Protein AF-A0A9E7DBU2-F1 (afdb_monomer_lite)

Secondary structure (DSSP, 8-state):
--EEE-TTSBHHHHHHH-HHHHHHHHHTT-GGGGSTTHHHHGGGT-BHHHHHHHHT--HHHHHHHHHHTTEEETT--PPP---------------PPPP-SHHHHHHHHHHHHHHHHTT--HHHHHHHHHHHHTTS-HHHHHHHHHHHHHTT--HHHHHHHHHHHHHHHTT---------GGGSTT-HHHHHHHHHHHHHHHIIIIIHHHHHHHHT--TTS-HHHHHHHHHHHHHHHHHHHHHHHHHHHIIIIIHHHHHHTT--HHHHHHHHHHHHHHHHHHHHHHHHHHTTT---HHHHHHHHHHHHHHHHHHHHHHHHIIIIIHHHHHHH-------TT--

Sequence (343 aa):
MAQVLDLSKSVYEICTKYPVIKGLMAENGFAEITEPGRLQTMGRFMTIPKGCDHKGVDLEELKAIFRAHGFTILGDEEPAAAETPADEKPAEAENAPIAQTPEERKALIAQYLERLNDGEDIEAVREDFTRNFKDVSGSEISNAEQELIAGGVPMEKVLKLCDVHAALFEGKVSCAPTGAVEETPGHPVWTMRQENDRILAFIHDRVAPDVKRARTLTESSSNEECAGVAAILKADMDAFDEVFVHYKRKEELLFPHLERHDITGPSKVMWGKDDEVRNAVNGAEALLETAYGQYDAGLMAAVADYLDEAIEGAESMASKEENVLIPLSLEHLNCYPVDPDCR

pLDDT: mean 77.05, std 19.55, range [23.48, 98.5]

Organism: NCBI:txid1382

Structure (mmCIF, N/CA/C/O backbone):
data_AF-A0A9E7DBU2-F1
#
_entry.id   AF-A0A9E7DBU2-F1
#
loop_
_atom_site.group_PDB
_atom_site.id
_atom_site.type_symbol
_atom_site.label_atom_id
_atom_site.label_alt_id
_atom_site.label_comp_id
_atom_site.label_asym_id
_atom_site.label_entity_id
_atom_site.label_seq_id
_atom_site.pdbx_PDB_ins_code
_atom_site.Cartn_x
_atom_site.Cartn_y
_atom_site.Cartn_z
_atom_site.occupancy
_atom_site.B_iso_or_equiv
_atom_site.auth_seq_id
_atom_site.auth_comp_id
_atom_site.auth_asym_id
_atom_site.auth_atom_id
_atom_site.pdbx_PDB_model_num
ATOM 1 N N . MET A 1 1 ? -7.178 32.934 53.377 1.00 47.00 1 MET A N 1
ATOM 2 C CA . MET A 1 1 ? -7.271 31.720 52.539 1.00 47.00 1 MET A CA 1
ATOM 3 C C . MET A 1 1 ? -6.549 32.037 51.246 1.00 47.00 1 MET A C 1
ATOM 5 O O . MET A 1 1 ? -6.934 33.013 50.615 1.00 47.00 1 MET A O 1
ATOM 9 N N . ALA A 1 2 ? -5.473 31.322 50.919 1.00 54.56 2 ALA A N 1
ATOM 10 C CA . ALA A 1 2 ? -4.726 31.556 49.684 1.00 54.56 2 ALA A CA 1
ATOM 11 C C . ALA A 1 2 ? -5.630 31.242 48.482 1.00 54.56 2 ALA A C 1
ATOM 13 O O . ALA A 1 2 ? -6.226 30.164 48.427 1.00 54.56 2 ALA A O 1
ATOM 14 N N . GLN A 1 3 ? -5.803 32.199 47.569 1.00 73.94 3 GLN A N 1
ATOM 15 C CA . GLN A 1 3 ? -6.586 31.979 46.356 1.00 73.94 3 GLN A CA 1
ATOM 16 C C . GLN A 1 3 ? -5.652 31.392 45.301 1.00 73.94 3 GLN A C 1
ATOM 18 O O . GLN A 1 3 ? -4.801 32.094 44.763 1.00 73.94 3 GLN A O 1
ATOM 23 N N . VAL A 1 4 ? -5.775 30.085 45.063 1.00 80.38 4 VAL A N 1
ATOM 24 C CA . VAL A 1 4 ? -4.934 29.373 44.097 1.00 80.38 4 VAL A CA 1
ATOM 25 C C . VAL A 1 4 ? -5.508 29.532 42.692 1.00 80.38 4 VAL A C 1
ATOM 27 O O . VAL A 1 4 ? -6.684 29.235 42.456 1.00 80.38 4 VAL A O 1
ATOM 30 N N . LEU A 1 5 ? -4.670 30.004 41.776 1.00 83.62 5 LEU A N 1
ATOM 31 C CA . LEU A 1 5 ? -4.990 30.257 40.385 1.00 83.62 5 LEU A CA 1
ATOM 32 C C . LEU A 1 5 ? -4.361 29.181 39.501 1.00 83.62 5 LEU A C 1
ATOM 34 O O . LEU A 1 5 ? -3.146 29.017 39.477 1.00 83.62 5 LEU A O 1
ATOM 38 N N . ASP A 1 6 ? -5.201 28.465 38.767 1.00 84.56 6 ASP A N 1
ATOM 39 C CA . ASP A 1 6 ? -4.787 27.464 37.790 1.00 84.56 6 ASP A CA 1
ATOM 40 C C . ASP A 1 6 ? -4.913 28.072 36.390 1.00 84.56 6 ASP A C 1
ATOM 42 O O . ASP A 1 6 ? -6.026 28.285 35.905 1.00 84.56 6 ASP A O 1
ATOM 46 N N . LEU A 1 7 ? -3.773 28.404 35.776 1.00 84.56 7 LEU A N 1
ATOM 47 C CA . LEU A 1 7 ? -3.706 29.086 34.479 1.00 84.56 7 LEU A CA 1
ATOM 48 C C . LEU A 1 7 ? -4.015 28.162 33.289 1.00 84.56 7 LEU A C 1
ATOM 50 O O . LEU A 1 7 ? -4.185 28.663 32.176 1.00 84.56 7 LEU A O 1
ATOM 54 N N . SER A 1 8 ? -4.112 26.844 33.512 1.00 79.00 8 SER A N 1
ATOM 55 C CA . SER A 1 8 ? -4.534 25.880 32.486 1.00 79.00 8 SER A CA 1
ATOM 56 C C . SER A 1 8 ? -6.036 25.954 32.195 1.00 79.00 8 SER A C 1
ATOM 58 O O . SER A 1 8 ? -6.489 25.533 31.131 1.00 79.00 8 SER A O 1
ATOM 60 N N . LYS A 1 9 ? -6.816 26.536 33.115 1.00 83.00 9 LYS A N 1
ATOM 61 C CA . LYS A 1 9 ? -8.259 26.726 32.948 1.00 83.00 9 LYS A CA 1
ATOM 62 C C . LYS A 1 9 ? -8.576 27.870 31.997 1.00 83.00 9 LYS A C 1
ATOM 64 O O . LYS A 1 9 ? -7.785 28.792 31.784 1.00 83.00 9 LYS A O 1
ATOM 69 N N . SER A 1 10 ? -9.781 27.821 31.437 1.00 86.12 10 SER A N 1
ATOM 70 C CA . SER A 1 10 ? -10.249 28.857 30.522 1.00 86.12 10 SER A CA 1
ATOM 71 C C . SER A 1 10 ? -10.355 30.217 31.224 1.00 86.12 10 SER A C 1
ATOM 73 O O . SER A 1 10 ? -10.699 30.317 32.408 1.00 86.12 10 SER A O 1
ATOM 75 N N . VAL A 1 11 ? -10.098 31.297 30.481 1.00 85.06 11 VAL A N 1
ATOM 76 C CA . VAL A 1 11 ? -10.214 32.678 30.983 1.00 85.06 11 VAL A CA 1
ATOM 77 C C . VAL A 1 11 ? -11.628 32.942 31.516 1.00 85.06 11 VAL A C 1
ATOM 79 O O . VAL A 1 11 ? -11.795 33.652 32.509 1.00 85.06 11 VAL A O 1
ATOM 82 N N . TYR A 1 12 ? -12.649 32.332 30.906 1.00 82.44 12 TYR A N 1
ATOM 83 C CA . TYR A 1 12 ? -14.035 32.390 31.365 1.00 82.44 12 TYR A CA 1
ATOM 84 C C . TYR A 1 12 ? -14.208 31.785 32.760 1.00 82.44 12 TYR A C 1
ATOM 86 O O . TYR A 1 12 ? -14.787 32.433 33.633 1.00 82.44 12 TYR A O 1
ATOM 94 N N . GLU A 1 13 ? -13.701 30.574 32.997 1.00 81.38 13 GLU A N 1
ATOM 95 C CA . GLU A 1 13 ? -13.800 29.909 34.302 1.00 81.38 13 GLU A CA 1
ATOM 96 C C . GLU A 1 13 ? -13.063 30.687 35.389 1.00 81.38 13 GLU A C 1
ATOM 98 O O . GLU A 1 13 ? -13.607 30.912 36.473 1.00 81.38 13 GLU A O 1
ATOM 103 N N . ILE A 1 14 ? -11.856 31.158 35.077 1.00 85.50 14 ILE A N 1
ATOM 104 C CA . ILE A 1 14 ? -11.025 31.933 35.995 1.00 85.50 14 ILE A CA 1
ATOM 105 C C . ILE A 1 14 ? -11.705 33.256 36.368 1.00 85.50 14 ILE A C 1
ATOM 107 O O . ILE A 1 14 ? -11.862 33.548 37.553 1.00 85.50 14 ILE A O 1
ATOM 111 N N . CYS A 1 15 ? -12.166 34.036 35.385 1.00 83.56 15 CYS A N 1
ATOM 112 C CA . CYS A 1 15 ? -12.827 35.322 35.630 1.00 83.56 15 CYS A CA 1
ATOM 113 C C . CYS A 1 15 ? -14.203 35.167 36.292 1.00 83.56 15 CYS A C 1
ATOM 115 O O . CYS A 1 15 ? -14.645 36.065 37.006 1.00 83.56 15 CYS A O 1
ATOM 117 N N . THR A 1 16 ? -14.893 34.045 36.065 1.00 81.94 16 THR A N 1
ATOM 118 C CA . THR A 1 16 ? -16.172 33.744 36.728 1.00 81.94 16 THR A CA 1
ATOM 119 C C . THR A 1 16 ? -15.953 33.379 38.194 1.00 81.94 16 THR A C 1
ATOM 121 O O . THR A 1 16 ? -16.711 33.813 39.059 1.00 81.94 16 THR A O 1
ATOM 124 N N . LYS A 1 17 ? -14.893 32.616 38.487 1.00 82.75 17 LYS A N 1
ATOM 125 C CA . LYS A 1 17 ? -14.524 32.217 39.850 1.00 82.75 17 LYS A CA 1
ATOM 126 C C . LYS A 1 17 ? -13.906 33.370 40.648 1.00 82.75 17 LYS A C 1
ATOM 128 O O . LYS A 1 17 ? -14.182 33.502 41.838 1.00 82.75 17 LYS A O 1
ATOM 133 N N . TYR A 1 18 ? -13.108 34.211 39.995 1.00 84.44 18 TYR A N 1
ATOM 134 C CA . TYR A 1 18 ? -12.416 35.351 40.591 1.00 84.44 18 TYR A CA 1
ATOM 135 C C . TYR A 1 18 ? -12.670 36.624 39.763 1.00 84.44 18 TYR A C 1
ATOM 137 O O . TYR A 1 18 ? -11.845 36.997 38.927 1.00 84.44 18 TYR A O 1
ATOM 145 N N . PRO A 1 19 ? -13.784 37.344 40.007 1.00 82.88 19 PRO A N 1
ATOM 146 C CA . PRO A 1 19 ? -14.156 38.528 39.222 1.00 82.88 19 PRO A CA 1
ATOM 147 C C . PRO A 1 19 ? -13.107 39.648 39.211 1.00 82.88 19 PRO A C 1
ATOM 149 O O . PRO A 1 19 ? -13.059 40.435 38.270 1.00 82.88 19 PRO A O 1
ATOM 152 N N . VAL A 1 20 ? -12.244 39.703 40.232 1.00 84.00 20 VAL A N 1
ATOM 153 C CA . VAL A 1 20 ? -11.133 40.666 40.335 1.00 84.00 20 VAL A CA 1
ATOM 154 C C . VAL A 1 20 ? -10.099 40.460 39.219 1.00 84.00 20 VAL A C 1
ATOM 156 O O . VAL A 1 20 ? -9.577 41.438 38.689 1.00 84.00 20 VAL A O 1
ATOM 159 N N . ILE A 1 21 ? -9.863 39.214 38.787 1.00 85.25 21 ILE A N 1
ATOM 160 C CA . ILE A 1 21 ? -8.899 38.889 37.720 1.00 85.25 21 ILE A CA 1
ATOM 161 C C . ILE A 1 21 ? -9.322 39.509 36.386 1.00 85.25 21 ILE A C 1
ATOM 163 O O . ILE A 1 21 ? -8.472 39.948 35.617 1.00 85.25 21 ILE A O 1
ATOM 167 N N . LYS A 1 22 ? -10.632 39.644 36.145 1.00 84.31 22 LYS A N 1
ATOM 168 C CA . LYS A 1 22 ? -11.151 40.319 34.950 1.00 84.31 22 LYS A CA 1
ATOM 169 C C . LYS A 1 22 ? -10.681 41.776 34.865 1.00 84.31 22 LYS A C 1
ATOM 171 O O . LYS A 1 22 ? -10.374 42.243 33.776 1.00 84.31 22 LYS A O 1
ATOM 176 N N . GLY A 1 23 ? -10.632 42.490 35.991 1.00 81.25 23 GLY A N 1
ATOM 177 C CA . GLY A 1 23 ? -10.119 43.864 36.038 1.00 81.25 23 GLY A CA 1
ATOM 178 C C . GLY A 1 23 ? -8.616 43.913 35.773 1.00 81.25 23 GLY A C 1
ATOM 179 O O . GLY A 1 23 ? -8.171 44.636 34.888 1.00 81.25 23 GLY A O 1
ATOM 180 N N . LEU A 1 24 ? -7.857 43.051 36.457 1.00 85.81 24 LEU A N 1
ATOM 181 C CA . LEU A 1 24 ? -6.399 42.977 36.319 1.00 85.81 24 LEU A CA 1
ATOM 182 C C . LEU A 1 24 ? -5.964 42.630 34.892 1.00 85.81 24 LEU A C 1
ATOM 184 O O . LEU A 1 24 ? -5.070 43.266 34.350 1.00 85.81 24 LEU A O 1
ATOM 188 N N . MET A 1 25 ? -6.620 41.665 34.250 1.00 85.56 25 MET A N 1
ATOM 189 C CA . MET A 1 25 ? -6.325 41.321 32.859 1.00 85.56 25 MET A CA 1
ATOM 190 C C . MET A 1 25 ? -6.688 42.467 31.903 1.00 85.56 25 MET A C 1
ATOM 192 O O . MET A 1 25 ? -5.935 42.754 30.975 1.00 85.56 25 MET A O 1
ATOM 196 N N . ALA A 1 26 ? -7.812 43.156 32.128 1.00 85.56 26 ALA A N 1
ATOM 197 C CA . ALA A 1 26 ? -8.237 44.263 31.273 1.00 85.56 26 ALA A CA 1
ATOM 198 C C . ALA A 1 26 ? -7.242 45.434 31.285 1.00 85.56 26 ALA A C 1
ATOM 200 O O . ALA A 1 26 ? -6.985 46.022 30.235 1.00 85.56 26 ALA A O 1
ATOM 201 N N . GLU A 1 27 ? -6.666 45.732 32.450 1.00 82.06 27 GLU A N 1
ATOM 202 C CA . GLU A 1 27 ? -5.654 46.780 32.634 1.00 82.06 27 GLU A CA 1
ATOM 203 C C . GLU A 1 27 ? -4.277 46.390 32.070 1.00 82.06 27 GLU A C 1
ATOM 205 O O . GLU A 1 27 ? -3.496 47.269 31.715 1.00 82.06 27 GLU A O 1
ATOM 210 N N . ASN A 1 28 ? -4.007 45.090 31.907 1.00 81.81 28 ASN A N 1
ATOM 211 C CA . ASN A 1 28 ? -2.717 44.547 31.469 1.00 81.81 28 ASN A CA 1
ATOM 212 C C . ASN A 1 28 ? -2.820 43.843 30.105 1.00 81.81 28 ASN A C 1
ATOM 214 O O . ASN A 1 28 ? -2.443 42.686 29.944 1.00 81.81 28 ASN A O 1
ATOM 218 N N . GLY A 1 29 ? -3.376 44.543 29.110 1.00 74.88 29 GLY A N 1
ATOM 219 C CA . GLY A 1 29 ? -3.342 44.119 27.700 1.00 74.88 29 GLY A CA 1
ATOM 220 C C . GLY A 1 29 ? -4.573 43.356 27.193 1.00 74.88 29 GLY A C 1
ATOM 221 O O . GLY A 1 29 ? -4.696 43.112 25.990 1.00 74.88 29 GLY A O 1
ATOM 222 N N . PHE A 1 30 ? -5.547 43.047 28.056 1.00 84.06 30 PHE A N 1
ATOM 223 C CA . PHE A 1 30 ? -6.760 42.309 27.677 1.00 84.06 30 PHE A CA 1
ATOM 224 C C . PHE A 1 30 ? -8.049 43.134 27.776 1.00 84.06 30 PHE A C 1
ATOM 226 O O . PHE A 1 30 ? -9.096 42.584 28.103 1.00 84.06 30 PHE A O 1
ATOM 233 N N . ALA A 1 31 ? -8.028 44.436 27.468 1.00 80.00 31 ALA A N 1
ATOM 234 C CA . ALA A 1 31 ? -9.198 45.326 27.590 1.00 80.00 31 ALA A CA 1
ATOM 235 C C . ALA A 1 31 ? -10.496 44.768 26.952 1.00 80.00 31 ALA A C 1
ATOM 237 O O . ALA A 1 31 ? -11.586 44.913 27.509 1.00 80.00 31 ALA A O 1
ATOM 238 N N . GLU A 1 32 ? -10.374 44.039 25.839 1.00 79.00 32 GLU A N 1
ATOM 239 C CA . GLU A 1 32 ? -11.472 43.390 25.101 1.00 79.00 32 GLU A CA 1
ATOM 240 C C . GLU A 1 32 ? -12.294 42.378 25.922 1.00 79.00 32 GLU A C 1
ATOM 242 O O . GLU A 1 32 ? -13.436 42.087 25.574 1.00 79.00 32 GLU A O 1
ATOM 247 N N . ILE A 1 33 ? -11.768 41.832 27.026 1.00 80.19 33 ILE A N 1
ATOM 248 C CA . ILE A 1 33 ? -12.531 40.904 27.886 1.00 80.19 33 ILE A CA 1
ATOM 249 C C . ILE A 1 33 ? -13.658 41.612 28.651 1.00 80.19 33 ILE A C 1
ATOM 251 O O . ILE A 1 33 ? -14.543 40.964 29.220 1.00 80.19 33 ILE A O 1
ATOM 255 N N . THR A 1 34 ? -13.618 42.946 28.704 1.00 78.19 34 THR A N 1
ATOM 256 C CA . THR A 1 34 ? -14.673 43.771 29.299 1.00 78.19 34 THR A CA 1
ATOM 257 C C . THR A 1 34 ? -15.832 44.020 28.337 1.00 78.19 34 THR A C 1
ATOM 259 O O . THR A 1 34 ? -16.919 44.372 28.799 1.00 78.19 34 THR A O 1
ATOM 262 N N . GLU A 1 35 ? -15.650 43.754 27.038 1.00 80.19 35 GLU A N 1
ATOM 263 C CA . GLU A 1 35 ? -16.699 43.910 26.034 1.00 80.19 35 GLU A CA 1
ATOM 264 C C . GLU A 1 35 ? -17.850 42.906 26.250 1.00 80.19 35 GLU A C 1
ATOM 266 O O . GLU A 1 35 ? -17.613 41.741 26.608 1.00 80.19 35 GLU A O 1
ATOM 271 N N . PRO A 1 36 ? -19.116 43.312 26.023 1.00 68.69 36 PRO A N 1
ATOM 272 C CA . PRO A 1 36 ? -20.266 42.435 26.216 1.00 68.69 36 PRO A CA 1
ATOM 273 C C . PRO A 1 36 ? -20.181 41.183 25.329 1.00 68.69 36 PRO A C 1
ATOM 275 O O . PRO A 1 36 ? -20.120 41.280 24.108 1.00 68.69 36 PRO A O 1
ATOM 278 N N . GLY A 1 37 ? -20.203 39.992 25.931 1.00 69.19 37 GLY A N 1
ATOM 279 C CA . GLY A 1 37 ? -20.247 38.716 25.204 1.00 69.19 37 GLY A CA 1
ATOM 280 C C . GLY A 1 37 ? -18.885 38.126 24.814 1.00 69.19 37 GLY A C 1
ATOM 281 O O . GLY A 1 37 ? -18.819 36.933 24.510 1.00 69.19 37 GLY A O 1
ATOM 282 N N . ARG A 1 38 ? -17.785 38.892 24.864 1.00 75.00 38 ARG A N 1
ATOM 283 C CA . ARG A 1 38 ? -16.447 38.394 24.480 1.00 75.00 38 ARG A CA 1
ATOM 284 C C . ARG A 1 38 ? -15.885 37.351 25.439 1.00 75.00 38 ARG A C 1
ATOM 286 O O . ARG A 1 38 ? -15.346 36.334 25.008 1.00 75.00 38 ARG A O 1
ATOM 293 N N . LEU A 1 39 ? -16.070 37.557 26.740 1.00 77.12 39 LEU A N 1
ATOM 294 C CA . LEU A 1 39 ? -15.644 36.592 27.755 1.00 77.12 39 LEU A CA 1
ATOM 295 C C . LEU A 1 39 ? -16.433 35.273 27.649 1.00 77.12 39 LEU A C 1
ATOM 297 O O . LEU A 1 39 ? -15.869 34.203 27.842 1.00 77.12 39 LEU A O 1
ATOM 301 N N . GLN A 1 40 ? -17.723 35.340 27.304 1.00 72.50 40 GLN A N 1
ATOM 302 C CA . GLN A 1 40 ? -18.597 34.172 27.143 1.00 72.50 40 GLN A CA 1
ATOM 303 C C . GLN A 1 40 ? -18.334 33.377 25.858 1.00 72.50 40 GLN A C 1
ATOM 305 O O . GLN A 1 40 ? -18.748 32.223 25.770 1.00 72.50 40 GLN A O 1
ATOM 310 N N . THR A 1 41 ? -17.691 33.985 24.863 1.00 71.88 41 THR A N 1
ATOM 311 C CA . THR A 1 41 ? -17.429 33.365 23.558 1.00 71.88 41 THR A CA 1
ATOM 312 C C . THR A 1 41 ? -15.978 32.915 23.470 1.00 71.88 41 THR A C 1
ATOM 314 O O . THR A 1 41 ? -15.698 31.729 23.592 1.00 71.88 41 THR A O 1
ATOM 317 N N . MET A 1 42 ? -15.043 33.855 23.354 1.00 67.81 42 MET A N 1
ATOM 318 C CA . MET A 1 42 ? -13.614 33.560 23.204 1.00 67.81 42 MET A CA 1
ATOM 319 C C . MET A 1 42 ? -12.975 33.097 24.514 1.00 67.81 42 MET A C 1
ATOM 321 O O . MET A 1 42 ? -12.117 32.219 24.516 1.00 67.81 42 MET A O 1
ATOM 325 N N . GLY A 1 43 ? -13.438 33.621 25.652 1.00 69.06 43 GLY A N 1
ATOM 326 C CA . GLY A 1 43 ? -12.887 33.267 26.961 1.00 69.06 43 GLY A CA 1
ATOM 327 C C . GLY A 1 43 ? -13.106 31.808 27.376 1.00 69.06 43 GLY A C 1
ATOM 328 O O . GLY A 1 43 ? -12.396 31.343 28.259 1.00 69.06 43 GLY A O 1
ATOM 329 N N . ARG A 1 44 ? -14.051 31.076 26.762 1.00 74.88 44 ARG A N 1
ATOM 330 C CA . ARG A 1 44 ? -14.295 29.647 27.059 1.00 74.88 44 ARG A CA 1
ATOM 331 C C . ARG A 1 44 ? -13.272 28.720 26.408 1.00 74.88 44 ARG A C 1
ATOM 333 O O . ARG A 1 44 ? -13.043 27.635 26.924 1.00 74.88 44 ARG A O 1
ATOM 340 N N . PHE A 1 45 ? -12.667 29.160 25.308 1.00 69.75 45 PHE A N 1
ATOM 341 C CA . PHE A 1 45 ? -11.724 28.366 24.517 1.00 69.75 45 PHE A CA 1
ATOM 342 C C . PHE A 1 45 ? -10.274 28.855 24.645 1.00 69.75 45 PHE A C 1
ATOM 344 O O . PHE A 1 45 ? -9.359 28.188 24.174 1.00 69.75 45 PHE A O 1
ATOM 351 N N . MET A 1 46 ? -10.055 30.006 25.287 1.00 76.44 46 MET A N 1
ATOM 352 C CA . MET A 1 46 ? -8.737 30.608 25.486 1.00 76.44 46 MET A CA 1
ATOM 353 C C . MET A 1 46 ? -8.294 30.470 26.946 1.00 76.44 46 MET A C 1
ATOM 355 O O . MET A 1 46 ? -9.085 30.728 27.856 1.00 76.44 46 MET A O 1
ATOM 359 N N . THR A 1 47 ? -7.032 30.105 27.173 1.00 87.81 47 THR A N 1
ATOM 360 C CA . THR A 1 47 ? -6.371 30.128 28.492 1.00 87.81 47 THR A CA 1
ATOM 361 C C . THR A 1 47 ? -5.517 31.391 28.632 1.00 87.81 47 THR A C 1
ATOM 363 O O . THR A 1 47 ? -5.216 32.050 27.636 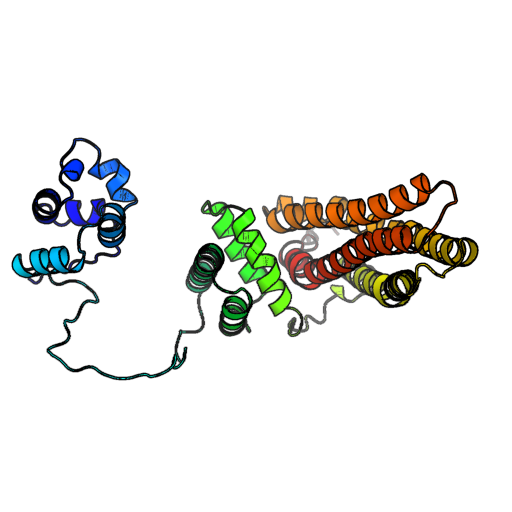1.00 87.81 47 THR A O 1
ATOM 366 N N . ILE A 1 48 ? -5.133 31.764 29.859 1.00 84.06 48 ILE A N 1
ATOM 367 C CA . ILE A 1 48 ? -4.314 32.970 30.088 1.00 84.06 48 ILE A CA 1
ATOM 368 C C . ILE A 1 48 ? -2.958 32.891 29.349 1.00 84.06 48 ILE A C 1
ATOM 370 O O . ILE A 1 48 ? -2.653 33.851 28.645 1.00 84.06 48 ILE A O 1
ATOM 374 N N . PRO A 1 49 ? -2.199 31.770 29.387 1.00 83.56 49 PRO A N 1
ATOM 375 C CA . PRO A 1 49 ? -0.938 31.643 28.647 1.00 83.56 49 PRO A CA 1
ATOM 376 C C . PRO A 1 49 ? -1.111 31.805 27.133 1.00 83.56 49 PRO A C 1
ATOM 378 O O . PRO A 1 49 ? -0.467 32.651 26.524 1.00 83.56 49 PRO A O 1
ATOM 381 N N . LYS A 1 50 ? -2.082 31.096 26.540 1.00 78.12 50 LYS A N 1
ATOM 382 C CA . LYS A 1 50 ? -2.372 31.195 25.100 1.00 78.12 50 LYS A CA 1
ATOM 383 C C . LYS A 1 50 ? -2.834 32.602 24.700 1.00 78.12 50 LYS A C 1
ATOM 385 O O . LYS A 1 50 ? -2.529 33.076 23.608 1.00 78.12 50 LYS A O 1
ATOM 390 N N . GLY A 1 51 ? -3.561 33.288 25.585 1.00 79.88 51 GLY A N 1
ATOM 391 C CA . GLY A 1 51 ? -3.959 34.680 25.39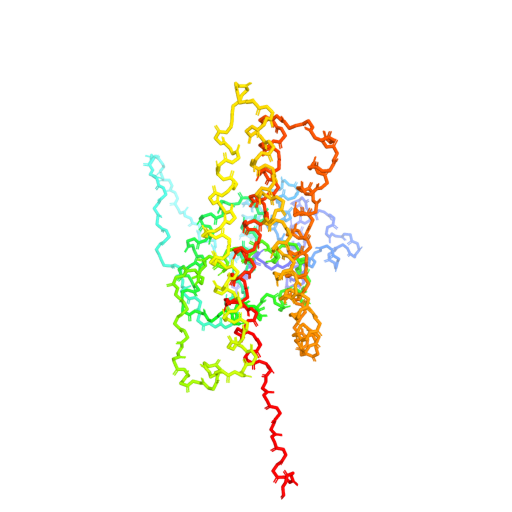2 1.00 79.88 51 GLY A CA 1
ATOM 392 C C . GLY A 1 51 ? -2.775 35.650 25.417 1.00 79.88 51 GLY A C 1
ATOM 393 O O . GLY A 1 51 ? -2.749 36.580 24.610 1.00 79.88 51 GLY A O 1
ATOM 394 N N . CYS A 1 52 ? -1.811 35.432 26.317 1.00 81.19 52 CYS A N 1
ATOM 395 C CA . CYS A 1 52 ? -0.565 36.195 26.411 1.00 81.19 52 CYS A CA 1
ATOM 396 C C . CYS A 1 52 ? 0.280 36.038 25.144 1.00 81.19 52 CYS A C 1
ATOM 398 O O . CYS A 1 52 ? 0.622 37.050 24.532 1.00 81.19 52 CYS A O 1
ATOM 400 N N . ASP A 1 53 ? 0.489 34.803 24.681 1.00 79.12 53 ASP A N 1
ATOM 401 C CA . ASP A 1 53 ? 1.240 34.512 23.453 1.00 79.12 53 ASP A CA 1
ATOM 402 C C . ASP A 1 53 ? 0.595 35.163 22.223 1.00 79.12 53 ASP A C 1
ATOM 404 O O . ASP A 1 53 ? 1.268 35.782 21.400 1.00 79.12 53 ASP A O 1
ATOM 408 N N . HIS A 1 54 ? -0.736 35.093 22.117 1.00 77.00 54 HIS A N 1
ATOM 409 C CA . HIS A 1 54 ? -1.466 35.669 20.988 1.00 77.00 54 HIS A CA 1
ATOM 410 C C . HIS A 1 54 ? -1.447 37.206 20.969 1.00 77.00 54 HIS A C 1
ATOM 412 O O . HIS A 1 54 ? -1.464 37.809 19.895 1.00 77.00 54 HIS A O 1
ATOM 418 N N . LYS A 1 55 ? -1.435 37.856 22.142 1.00 75.25 55 LYS A N 1
ATOM 419 C CA . LYS A 1 55 ? -1.416 39.324 22.262 1.00 75.25 55 LYS A CA 1
ATOM 420 C C . LYS A 1 55 ? -0.021 39.922 22.442 1.00 75.25 55 LYS A C 1
ATOM 422 O O . LYS A 1 55 ? 0.091 41.146 22.470 1.00 75.25 55 LYS A O 1
ATOM 427 N N . GLY A 1 56 ? 1.013 39.091 22.564 1.00 76.00 56 GLY A N 1
ATOM 428 C CA . GLY A 1 56 ? 2.369 39.532 22.883 1.00 76.00 56 GLY A CA 1
ATOM 429 C C . GLY A 1 56 ? 2.470 40.199 24.259 1.00 76.00 56 GLY A C 1
ATOM 430 O O . GLY A 1 56 ? 3.232 41.148 24.419 1.00 76.00 56 GLY A O 1
ATOM 431 N N . VAL A 1 57 ? 1.661 39.753 25.225 1.00 80.12 57 VAL A N 1
ATOM 432 C CA . VAL A 1 57 ? 1.717 40.216 26.621 1.00 80.12 57 VAL A CA 1
ATOM 433 C C . VAL A 1 57 ? 2.629 39.275 27.396 1.00 80.12 57 VAL A C 1
ATOM 435 O O . VAL A 1 57 ? 2.461 38.061 27.307 1.00 80.12 57 VAL A O 1
ATOM 438 N N . ASP A 1 58 ? 3.564 39.820 28.172 1.00 82.88 58 ASP A N 1
ATOM 439 C CA . ASP A 1 58 ? 4.482 39.015 28.976 1.00 82.88 58 ASP A CA 1
ATOM 440 C C . ASP A 1 58 ? 3.719 38.259 30.080 1.00 82.88 58 ASP A C 1
ATOM 442 O O . ASP A 1 58 ? 3.046 38.846 30.936 1.00 82.88 58 ASP A O 1
ATOM 446 N N . LEU A 1 59 ? 3.778 36.926 30.023 1.00 81.00 59 LEU A N 1
ATOM 447 C CA . LEU A 1 59 ? 3.065 36.060 30.957 1.00 81.00 59 LEU A CA 1
ATOM 448 C C . LEU A 1 59 ? 3.628 36.176 32.381 1.00 81.00 59 LEU A C 1
ATOM 450 O O . LEU A 1 59 ? 2.855 36.104 33.334 1.00 81.00 59 LEU A O 1
ATOM 454 N N . GLU A 1 60 ? 4.935 36.384 32.544 1.00 80.75 60 GLU A N 1
ATOM 455 C CA . GLU A 1 60 ? 5.580 36.506 33.855 1.00 80.75 60 GLU A CA 1
ATOM 456 C C . GLU A 1 60 ? 5.236 37.832 34.535 1.00 80.75 60 GLU A C 1
ATOM 458 O O . GLU A 1 60 ? 4.952 37.858 35.735 1.00 80.75 60 GLU A O 1
ATOM 463 N N . GLU A 1 61 ? 5.147 38.921 33.771 1.00 79.56 61 GLU A N 1
ATOM 464 C CA . GLU A 1 61 ? 4.662 40.207 34.277 1.00 79.56 61 GLU A CA 1
ATOM 465 C C . GLU A 1 61 ? 3.209 40.092 34.770 1.00 79.56 61 GLU A C 1
ATOM 467 O O . GLU A 1 61 ? 2.876 40.521 35.881 1.00 79.56 61 GLU A O 1
ATOM 472 N N . LEU A 1 62 ? 2.347 39.417 34.004 1.00 83.94 62 LEU A N 1
ATOM 473 C CA . LEU A 1 62 ? 0.953 39.201 34.394 1.00 83.94 62 LEU A CA 1
ATOM 474 C C . LEU A 1 62 ? 0.826 38.290 35.631 1.00 83.94 62 LEU A C 1
ATOM 476 O O . LEU A 1 62 ? 0.025 38.562 36.533 1.00 83.94 62 LEU A O 1
ATOM 480 N N . LYS A 1 63 ? 1.644 37.235 35.720 1.00 84.88 63 LYS A N 1
ATOM 481 C CA . LYS A 1 63 ? 1.737 36.363 36.900 1.00 84.88 63 LYS A CA 1
ATOM 482 C C . LYS A 1 63 ? 2.191 37.137 38.140 1.00 84.88 63 LYS A C 1
ATOM 484 O O . LYS A 1 63 ? 1.588 36.981 39.205 1.00 84.88 63 LYS A O 1
ATOM 489 N N . ALA A 1 64 ? 3.192 38.010 38.014 1.00 81.06 64 ALA A N 1
ATOM 490 C CA . ALA A 1 64 ? 3.666 38.860 39.105 1.00 81.06 64 ALA A CA 1
ATOM 491 C C . ALA A 1 64 ? 2.557 39.790 39.628 1.00 81.06 64 ALA A C 1
ATOM 493 O O . ALA A 1 64 ? 2.404 39.959 40.840 1.00 81.06 64 ALA A O 1
ATOM 494 N N . ILE A 1 65 ? 1.715 40.320 38.737 1.00 82.50 65 ILE A N 1
ATOM 495 C CA . ILE A 1 65 ? 0.550 41.133 39.110 1.00 82.50 65 ILE A CA 1
ATOM 496 C C . ILE A 1 65 ? -0.480 40.303 39.881 1.00 82.50 65 ILE A C 1
ATOM 498 O O . ILE A 1 65 ? -0.999 40.768 40.900 1.00 82.50 65 ILE A O 1
ATOM 502 N N . PHE A 1 66 ? -0.759 39.065 39.462 1.00 86.44 66 PHE A N 1
ATOM 503 C CA . PHE A 1 66 ? -1.645 38.172 40.215 1.00 86.44 66 PHE A CA 1
ATOM 504 C C . PHE A 1 66 ? -1.080 37.844 41.605 1.00 86.44 66 PHE A C 1
ATOM 506 O O . PHE A 1 66 ? -1.819 37.912 42.591 1.00 86.44 66 PHE A O 1
ATOM 513 N N . ARG A 1 67 ? 0.231 37.592 41.720 1.00 83.00 67 ARG A N 1
ATOM 514 C CA . ARG A 1 67 ? 0.909 37.385 43.014 1.00 83.00 67 ARG A CA 1
ATOM 515 C C . ARG A 1 67 ? 0.816 38.614 43.918 1.00 83.00 67 ARG A C 1
ATOM 517 O O . ARG A 1 67 ? 0.458 38.481 45.088 1.00 83.00 67 ARG A O 1
ATOM 524 N N . ALA A 1 68 ? 1.039 39.813 43.376 1.00 80.56 68 ALA A N 1
ATOM 525 C CA . ALA A 1 68 ? 0.910 41.074 44.112 1.00 80.56 68 ALA A CA 1
ATOM 526 C C . ALA A 1 68 ? -0.513 41.304 44.658 1.00 80.56 68 ALA A C 1
ATOM 528 O O . ALA A 1 68 ? -0.685 41.917 45.711 1.00 80.56 68 ALA A O 1
ATOM 529 N N . HIS A 1 69 ? -1.529 40.757 43.984 1.00 83.06 69 HIS A N 1
ATOM 530 C CA . HIS A 1 69 ? -2.929 40.793 44.417 1.00 83.06 69 HIS A CA 1
ATOM 531 C C . HIS A 1 69 ? -3.340 39.589 45.284 1.00 83.06 69 HIS A C 1
ATOM 533 O O . HIS A 1 69 ? -4.523 39.411 45.580 1.00 83.06 69 HIS A O 1
ATOM 539 N N . GLY A 1 70 ? -2.374 38.786 45.743 1.00 80.25 70 GLY A N 1
ATOM 540 C CA . GLY A 1 70 ? -2.582 37.710 46.711 1.00 80.25 70 GLY A CA 1
ATOM 541 C C . GLY A 1 70 ? -3.015 36.369 46.114 1.00 80.25 70 GLY A C 1
ATOM 542 O O . GLY A 1 70 ? -3.511 35.517 46.859 1.00 80.25 70 GLY A O 1
ATOM 543 N N . PHE A 1 71 ? -2.844 36.166 44.802 1.00 82.56 71 PHE A N 1
ATOM 544 C CA . PHE A 1 71 ? -3.075 34.875 44.153 1.00 82.56 71 PHE A CA 1
ATOM 545 C C . PHE A 1 71 ? -1.800 34.026 44.137 1.00 82.56 71 PHE A C 1
ATOM 547 O O . PHE A 1 71 ? -0.719 34.503 43.806 1.00 82.56 71 PHE A O 1
ATOM 554 N N . THR A 1 72 ? -1.932 32.743 44.461 1.00 80.00 72 THR A N 1
ATOM 555 C CA . THR A 1 72 ? -0.845 31.761 44.335 1.00 80.00 72 THR A CA 1
ATOM 556 C C . THR A 1 72 ? -1.055 30.976 43.051 1.00 80.00 72 THR A C 1
ATOM 558 O O . THR A 1 72 ? -2.144 30.454 42.837 1.00 80.00 72 THR A O 1
ATOM 561 N N . ILE A 1 73 ? -0.051 30.891 42.186 1.00 83.94 73 ILE A N 1
ATOM 562 C CA . ILE A 1 73 ? -0.194 30.248 40.875 1.00 83.94 73 ILE A CA 1
ATOM 563 C C . ILE A 1 73 ? 0.169 28.770 40.999 1.00 83.94 73 ILE A C 1
ATOM 565 O O . ILE A 1 73 ? 1.201 28.422 41.565 1.00 83.94 73 ILE A O 1
ATOM 569 N N . LEU A 1 74 ? -0.719 27.899 40.525 1.00 75.62 74 LEU A N 1
ATOM 570 C CA . LEU A 1 74 ? -0.545 26.453 40.591 1.00 75.62 74 LEU A CA 1
ATOM 571 C C . LEU A 1 74 ? 0.601 26.021 39.661 1.00 75.62 74 LEU A C 1
ATOM 573 O O . LEU A 1 74 ? 0.547 26.299 38.466 1.00 75.62 74 LEU A O 1
ATOM 577 N N . GLY A 1 75 ? 1.607 25.334 40.212 1.00 67.44 75 GLY A N 1
ATOM 578 C CA . GLY A 1 75 ? 2.747 24.798 39.453 1.00 67.44 75 GLY A CA 1
ATOM 579 C C . GLY A 1 75 ? 3.910 25.770 39.232 1.00 67.44 75 GLY A C 1
ATOM 580 O O . GLY A 1 75 ? 4.849 25.416 38.534 1.00 67.44 75 GLY A O 1
ATOM 581 N N . ASP A 1 76 ? 3.862 26.963 39.827 1.00 54.91 76 ASP A N 1
ATOM 582 C CA . ASP A 1 76 ? 4.845 28.029 39.614 1.00 54.91 76 ASP A CA 1
ATOM 583 C C . ASP A 1 76 ? 5.515 28.384 40.955 1.00 54.91 76 ASP A C 1
ATOM 585 O O . ASP A 1 76 ? 5.231 29.418 41.570 1.00 54.91 76 ASP A O 1
ATOM 589 N N . GLU A 1 77 ? 6.339 27.465 41.469 1.00 39.66 77 GLU A N 1
ATOM 590 C CA . GLU A 1 77 ? 7.237 27.749 42.593 1.00 39.66 77 GLU A CA 1
ATOM 591 C C . GLU A 1 77 ? 8.412 28.590 42.070 1.00 39.66 77 GLU A C 1
ATOM 593 O O . GLU A 1 77 ? 9.205 28.128 41.253 1.00 39.66 77 GLU A O 1
ATOM 598 N N . GLU A 1 78 ? 8.500 29.852 42.502 1.00 32.59 78 GLU A N 1
ATOM 599 C CA . GLU A 1 78 ? 9.599 30.751 42.129 1.00 32.59 78 GLU A CA 1
ATOM 600 C C . GLU A 1 78 ? 10.960 30.168 42.556 1.00 32.59 78 GLU A C 1
ATOM 602 O O . GLU A 1 78 ? 11.150 29.858 43.738 1.00 32.59 78 GLU A O 1
ATOM 607 N N . PRO A 1 79 ? 11.954 30.091 41.655 1.00 31.69 79 PRO A N 1
ATOM 608 C CA . PRO A 1 79 ? 13.324 29.815 42.045 1.00 31.69 79 PRO A CA 1
ATOM 609 C C . PRO A 1 79 ? 13.984 31.101 42.563 1.00 31.69 79 PRO A C 1
ATOM 611 O O . PRO A 1 79 ? 14.085 32.115 41.869 1.00 31.69 79 PRO A O 1
ATOM 614 N N . ALA A 1 80 ? 14.477 31.054 43.798 1.00 26.81 80 ALA A N 1
ATOM 615 C CA . ALA A 1 80 ? 15.356 32.082 44.330 1.00 26.81 80 ALA A CA 1
ATOM 616 C C . ALA A 1 80 ? 16.736 32.017 43.643 1.00 26.81 80 ALA A C 1
ATOM 618 O O . ALA A 1 80 ? 17.458 31.039 43.788 1.00 26.81 80 ALA A O 1
ATOM 619 N N . ALA A 1 81 ? 17.068 33.104 42.943 1.00 25.72 81 ALA A N 1
ATOM 620 C CA . ALA A 1 81 ? 18.396 33.664 42.671 1.00 25.72 81 ALA A CA 1
ATOM 621 C C . ALA A 1 81 ? 19.541 32.748 42.163 1.00 25.72 81 ALA A C 1
ATOM 623 O O . ALA A 1 81 ? 20.200 32.063 42.933 1.00 25.72 81 ALA A O 1
ATOM 624 N N . ALA A 1 82 ? 19.861 32.970 40.880 1.00 27.69 82 ALA A N 1
ATOM 625 C CA . ALA A 1 82 ? 21.194 33.106 40.269 1.00 27.69 82 ALA A CA 1
ATOM 626 C C . ALA A 1 82 ? 22.210 31.948 40.373 1.00 27.69 82 ALA A C 1
ATOM 628 O O . ALA A 1 82 ? 22.805 31.720 41.417 1.00 27.69 82 ALA A O 1
ATOM 629 N N . GLU A 1 83 ? 22.524 31.336 39.223 1.00 24.86 83 GLU A N 1
ATOM 630 C CA . GLU A 1 83 ? 23.793 31.510 38.480 1.00 24.86 83 GLU A CA 1
ATOM 631 C C . GLU A 1 83 ? 23.839 30.523 37.288 1.00 24.86 83 GLU A C 1
ATOM 633 O O . GLU A 1 83 ? 23.839 29.310 37.458 1.00 24.86 83 GLU A O 1
ATOM 638 N N . THR A 1 84 ? 23.880 31.037 36.058 1.00 23.48 84 THR A N 1
ATOM 639 C CA . THR A 1 84 ? 24.421 30.328 34.874 1.00 23.48 84 THR A CA 1
ATOM 640 C C . THR A 1 84 ? 25.924 30.633 34.771 1.00 23.48 84 THR A C 1
ATOM 642 O O . THR A 1 84 ? 26.289 31.732 35.201 1.00 23.48 84 THR A O 1
ATOM 645 N N . PRO A 1 85 ? 26.795 29.809 34.135 1.00 37.16 85 PRO A N 1
ATOM 646 C CA . PRO A 1 85 ? 26.476 29.018 32.933 1.00 37.16 85 PRO A CA 1
ATOM 647 C C . PRO A 1 85 ? 27.182 27.648 32.782 1.00 37.16 85 PRO A C 1
ATOM 649 O O . PRO A 1 85 ? 28.247 27.420 33.345 1.00 37.16 85 PRO A O 1
ATOM 652 N N . ALA A 1 86 ? 26.633 26.793 31.912 1.00 24.06 86 ALA A N 1
ATOM 653 C CA . ALA A 1 86 ? 27.300 26.212 30.730 1.00 24.06 86 ALA A CA 1
ATOM 654 C C . ALA A 1 86 ? 26.701 24.844 30.353 1.00 24.06 86 ALA A C 1
ATOM 656 O O . ALA A 1 86 ? 26.488 24.006 31.218 1.00 24.06 86 ALA A O 1
ATOM 657 N N . ASP A 1 87 ? 26.461 24.682 29.047 1.00 30.34 87 ASP A N 1
ATOM 658 C CA . ASP A 1 87 ? 26.341 23.441 28.266 1.00 30.34 87 ASP A CA 1
ATOM 659 C C . ASP A 1 87 ? 26.106 22.127 29.023 1.00 30.34 87 ASP A C 1
ATOM 661 O O . ASP A 1 87 ? 27.072 21.490 29.433 1.00 30.34 87 ASP A O 1
ATOM 665 N N . GLU A 1 88 ? 24.869 21.618 29.008 1.00 25.83 88 GLU A N 1
ATOM 666 C CA . GLU A 1 88 ? 24.639 20.170 28.983 1.00 25.83 88 GLU A CA 1
ATOM 667 C C . GLU A 1 88 ? 23.508 19.801 28.008 1.00 25.83 88 GLU A C 1
ATOM 669 O O . GLU A 1 88 ? 22.450 20.426 27.940 1.00 25.83 88 GLU A O 1
ATOM 674 N N . LYS A 1 89 ? 23.816 18.784 27.198 1.00 27.23 89 LYS A N 1
ATOM 675 C CA . LYS A 1 89 ? 22.958 18.055 26.255 1.00 27.23 89 LYS A CA 1
ATOM 676 C C . LYS A 1 89 ? 21.664 17.536 26.912 1.00 27.23 89 LYS A C 1
ATOM 678 O O . LYS A 1 89 ? 21.628 17.388 28.128 1.00 27.23 89 LYS A O 1
ATOM 683 N N . PRO A 1 90 ? 20.635 17.180 26.114 1.00 32.16 90 PRO A N 1
ATOM 684 C CA . PRO A 1 90 ? 19.347 16.737 26.638 1.00 32.16 90 PRO A CA 1
ATOM 685 C C . PRO A 1 90 ? 19.504 15.418 27.403 1.00 32.16 90 PRO A C 1
ATOM 687 O O . PRO A 1 90 ? 19.794 14.379 26.810 1.00 32.16 90 PRO A O 1
ATOM 690 N N . ALA A 1 91 ? 19.329 15.478 28.722 1.00 28.64 91 ALA A N 1
ATOM 691 C CA . ALA A 1 91 ? 19.244 14.312 29.582 1.00 28.64 91 ALA A CA 1
ATOM 692 C C . ALA A 1 91 ? 17.769 13.920 29.771 1.00 28.64 91 ALA A C 1
ATOM 694 O O . ALA A 1 91 ? 16.988 14.637 30.389 1.00 28.64 91 ALA A O 1
ATOM 695 N N . GLU A 1 92 ? 17.451 12.766 29.188 1.00 29.47 92 GLU A N 1
ATOM 696 C CA . GLU A 1 92 ? 16.638 11.696 29.772 1.00 29.47 92 GLU A CA 1
ATOM 697 C C . GLU A 1 92 ? 15.155 11.973 30.060 1.00 29.47 92 GLU A C 1
ATOM 699 O O . GLU A 1 92 ? 14.726 12.384 31.137 1.00 29.47 92 GLU A O 1
ATOM 704 N N . ALA A 1 93 ? 14.348 11.534 29.090 1.00 35.91 93 ALA A N 1
ATOM 705 C CA . ALA A 1 93 ? 13.030 10.961 29.312 1.00 35.91 93 ALA A CA 1
ATOM 706 C C . ALA A 1 93 ? 13.129 9.679 30.171 1.00 35.91 93 ALA A C 1
ATOM 708 O O . ALA A 1 93 ? 12.937 8.568 29.685 1.00 35.91 93 ALA A O 1
ATOM 709 N N . GLU A 1 94 ? 13.420 9.818 31.462 1.00 35.22 94 GLU A N 1
ATOM 710 C CA . GLU A 1 94 ? 13.265 8.743 32.443 1.00 35.22 94 GLU A CA 1
ATOM 711 C C . GLU A 1 94 ? 12.200 9.150 33.474 1.00 35.22 94 GLU A C 1
ATOM 713 O O . GLU A 1 94 ? 12.403 10.062 34.272 1.00 35.22 94 GLU A O 1
ATOM 718 N N . ASN A 1 95 ? 11.072 8.424 33.470 1.00 42.44 95 ASN A N 1
ATOM 719 C CA . ASN A 1 95 ? 9.893 8.524 34.359 1.00 42.44 95 ASN A CA 1
ATOM 720 C C . ASN A 1 95 ? 8.658 9.299 33.855 1.00 42.44 95 ASN A C 1
ATOM 722 O O . ASN A 1 95 ? 7.992 9.978 34.635 1.00 42.44 95 ASN A O 1
ATOM 726 N N . ALA A 1 96 ? 8.249 9.108 32.597 1.00 42.88 96 ALA A N 1
ATOM 727 C CA . ALA A 1 96 ? 6.830 9.268 32.257 1.00 42.88 96 ALA A CA 1
ATOM 728 C C . ALA A 1 96 ? 6.060 7.986 32.660 1.00 42.88 96 ALA A C 1
ATOM 730 O O . ALA A 1 96 ? 6.528 6.887 32.346 1.00 42.88 96 ALA A O 1
ATOM 731 N N . PRO A 1 97 ? 4.920 8.076 33.373 1.00 47.78 97 PRO A N 1
ATOM 732 C CA . PRO A 1 97 ? 4.146 6.902 33.767 1.00 47.78 97 PRO A CA 1
ATOM 733 C C . PRO A 1 97 ? 3.604 6.169 32.532 1.00 47.78 97 PRO A C 1
ATOM 735 O O . PRO A 1 97 ? 3.048 6.783 31.623 1.00 47.78 97 PRO A O 1
ATOM 738 N N . ILE A 1 98 ? 3.754 4.841 32.516 1.00 56.97 98 ILE A N 1
ATOM 739 C CA . ILE A 1 98 ? 3.112 3.959 31.534 1.00 56.97 98 ILE A CA 1
ATOM 740 C C . ILE A 1 98 ? 1.603 4.110 31.730 1.00 56.97 98 ILE A C 1
ATOM 742 O O . ILE A 1 98 ? 1.117 3.873 32.836 1.00 56.97 98 ILE A O 1
ATOM 746 N N . ALA A 1 99 ? 0.878 4.505 30.684 1.00 61.81 99 ALA A N 1
ATOM 747 C CA . ALA A 1 99 ? -0.576 4.630 30.727 1.00 61.81 99 ALA A CA 1
ATOM 748 C C . ALA A 1 99 ? -1.206 3.338 31.261 1.00 61.81 99 ALA A C 1
ATOM 750 O O . ALA A 1 99 ? -0.920 2.256 30.734 1.00 61.81 99 ALA A O 1
ATOM 751 N N . GLN A 1 100 ? -2.038 3.430 32.299 1.00 63.25 100 GLN A N 1
ATOM 752 C CA . GLN A 1 100 ? -2.655 2.247 32.910 1.00 63.25 100 GLN A CA 1
ATOM 753 C C . GLN A 1 100 ? -4.160 2.185 32.683 1.00 63.25 100 GLN A C 1
ATOM 755 O O . GLN A 1 100 ? -4.739 1.103 32.766 1.00 63.25 100 GLN A O 1
ATOM 760 N N . THR A 1 101 ? -4.790 3.316 32.370 1.00 73.25 101 THR A N 1
ATOM 761 C CA . THR A 1 101 ? -6.234 3.396 32.136 1.00 73.25 101 THR A CA 1
ATOM 762 C C . THR A 1 101 ? -6.570 3.785 30.690 1.00 73.25 101 THR A C 1
ATOM 764 O O . THR A 1 101 ? -5.788 4.495 30.051 1.00 73.25 101 THR A O 1
ATOM 767 N N . PRO A 1 102 ? -7.748 3.386 30.169 1.00 66.69 102 PRO A N 1
ATOM 768 C CA . PRO A 1 102 ? -8.194 3.777 28.829 1.00 66.69 102 PRO A CA 1
ATOM 769 C C . PRO A 1 102 ? -8.257 5.299 28.619 1.00 66.69 102 PRO A C 1
ATOM 771 O O . PRO A 1 102 ? -7.900 5.789 27.549 1.00 66.69 102 PRO A O 1
ATOM 774 N N . GLU A 1 103 ? -8.638 6.070 29.645 1.00 71.25 103 GLU A N 1
ATOM 775 C CA . GLU A 1 103 ? -8.680 7.538 29.553 1.00 71.25 103 GLU A CA 1
ATOM 776 C C . GLU A 1 103 ? -7.280 8.166 29.460 1.00 71.25 103 GLU A C 1
ATOM 778 O O . GLU A 1 103 ? -7.067 9.077 28.659 1.00 71.25 103 GLU A O 1
ATOM 783 N N . GLU A 1 104 ? -6.302 7.655 30.215 1.00 74.94 104 GLU A N 1
ATOM 784 C CA . GLU A 1 104 ? -4.902 8.095 30.118 1.00 74.94 104 GLU A CA 1
ATOM 785 C C . GLU A 1 104 ? -4.295 7.743 28.757 1.00 74.94 104 GLU A C 1
ATOM 787 O O . GLU A 1 104 ? -3.579 8.554 28.171 1.00 74.94 104 GLU A O 1
ATOM 792 N N . ARG A 1 105 ? -4.607 6.555 28.224 1.00 73.50 105 ARG A N 1
ATOM 793 C CA . ARG A 1 105 ? -4.166 6.139 26.886 1.00 73.50 105 ARG A CA 1
ATOM 794 C C . ARG A 1 105 ? -4.745 7.039 25.803 1.00 73.50 105 ARG A C 1
ATOM 796 O O . ARG A 1 105 ? -4.006 7.486 24.932 1.00 73.50 105 ARG A O 1
ATOM 803 N N . LYS A 1 106 ? -6.034 7.369 25.885 1.00 70.38 106 LYS A N 1
ATOM 804 C CA . LYS A 1 106 ? -6.684 8.314 24.969 1.00 70.38 106 LYS A CA 1
ATOM 805 C C . LYS A 1 106 ? -6.046 9.701 25.029 1.00 70.38 106 LYS A C 1
ATOM 807 O O . LYS A 1 106 ? -5.802 10.307 23.987 1.00 70.38 106 LYS A O 1
ATOM 812 N N . ALA A 1 107 ? -5.746 10.192 26.232 1.00 76.06 107 ALA A N 1
ATOM 813 C CA . ALA A 1 107 ? -5.056 11.466 26.415 1.00 76.06 107 ALA A CA 1
ATOM 814 C C . ALA A 1 107 ? -3.640 11.446 25.811 1.00 76.06 107 ALA A C 1
ATOM 816 O O . ALA A 1 107 ? -3.237 12.414 25.172 1.00 76.06 107 ALA A O 1
ATOM 817 N N . LEU A 1 108 ? -2.914 10.333 25.947 1.00 79.12 108 LEU A N 1
ATOM 818 C CA . LEU A 1 108 ? -1.601 10.144 25.326 1.00 79.12 108 LEU A CA 1
ATOM 819 C C . LEU A 1 108 ? -1.673 10.083 23.798 1.00 79.12 108 LEU A C 1
ATOM 821 O O . LEU A 1 108 ? -0.869 10.732 23.139 1.00 79.12 108 LEU A O 1
ATOM 825 N N . ILE A 1 109 ? -2.654 9.380 23.223 1.00 74.06 109 ILE A N 1
ATOM 826 C CA . ILE A 1 109 ? -2.873 9.369 21.766 1.00 74.06 109 ILE A CA 1
ATOM 827 C C . ILE A 1 109 ? -3.156 10.794 21.271 1.00 74.06 109 ILE A C 1
ATOM 829 O O . ILE A 1 109 ? -2.549 11.236 20.299 1.00 74.06 109 ILE A O 1
ATOM 833 N N . ALA A 1 110 ? -3.997 11.556 21.977 1.00 72.19 110 ALA A N 1
ATOM 834 C CA . ALA A 1 110 ? -4.234 12.965 21.663 1.00 72.19 110 ALA A CA 1
ATOM 835 C C . ALA A 1 110 ? -2.954 13.818 21.755 1.00 72.19 110 ALA A C 1
ATOM 837 O O . ALA A 1 110 ? -2.712 14.656 20.889 1.00 72.19 110 ALA A O 1
ATOM 838 N N . GLN A 1 111 ? -2.107 13.573 22.756 1.00 80.31 111 GLN A N 1
ATOM 839 C CA . GLN A 1 111 ? -0.827 14.264 22.907 1.00 80.31 111 GLN A CA 1
ATOM 840 C C . GLN A 1 111 ? 0.138 13.954 21.752 1.00 80.31 111 GLN A C 1
ATOM 842 O O . GLN A 1 111 ? 0.794 14.859 21.240 1.00 80.31 111 GLN A O 1
ATOM 847 N N . TYR A 1 112 ? 0.219 12.698 21.309 1.00 77.44 112 TYR A N 1
ATOM 848 C CA . TYR A 1 112 ? 1.038 12.330 20.153 1.00 77.44 112 TYR A CA 1
ATOM 849 C C . TYR A 1 112 ? 0.519 12.946 18.849 1.00 77.44 112 TYR A C 1
ATOM 851 O O . TYR A 1 112 ? 1.322 13.374 18.022 1.00 77.44 112 TYR A O 1
ATOM 859 N N . LEU A 1 113 ? -0.805 13.070 18.687 1.00 67.00 113 LEU A N 1
ATOM 860 C CA . LEU A 1 113 ? -1.409 13.788 17.557 1.00 67.00 113 LEU A CA 1
ATOM 861 C C . LEU A 1 113 ? -1.010 15.264 17.526 1.00 67.00 113 LEU A C 1
ATOM 863 O O . LEU A 1 113 ? -0.760 15.802 16.448 1.00 67.00 113 LEU A O 1
ATOM 867 N N . GLU A 1 114 ? -0.971 15.926 18.684 1.00 73.00 114 GLU A N 1
ATOM 868 C CA . GLU A 1 114 ? -0.518 17.318 18.777 1.00 73.00 114 GLU A CA 1
ATOM 869 C C . GLU A 1 114 ? 0.969 17.436 18.426 1.00 73.00 114 GLU A C 1
ATOM 871 O O . GLU A 1 114 ? 1.316 18.221 17.549 1.00 73.00 114 GLU A O 1
ATOM 876 N N . ARG A 1 115 ? 1.821 16.574 18.989 1.00 77.12 115 ARG A N 1
ATOM 877 C CA . ARG A 1 115 ? 3.270 16.534 18.711 1.00 77.12 115 ARG A CA 1
ATOM 878 C C . ARG A 1 115 ? 3.599 16.351 17.225 1.00 77.12 115 ARG A C 1
ATOM 880 O O . ARG A 1 115 ? 4.370 17.122 16.655 1.00 77.12 115 ARG A O 1
ATOM 887 N N . LEU A 1 116 ? 2.954 15.386 16.564 1.00 67.88 116 LEU A N 1
ATOM 888 C CA . LEU A 1 116 ? 3.109 15.161 15.119 1.00 67.88 116 LEU A CA 1
ATOM 889 C C . LEU A 1 116 ? 2.586 16.337 14.283 1.00 67.88 116 LEU A C 1
ATOM 891 O O . LEU A 1 116 ? 3.075 16.601 13.185 1.00 67.88 116 LEU A O 1
ATOM 895 N N . ASN A 1 117 ? 1.567 17.044 14.773 1.00 65.06 117 ASN A N 1
ATOM 896 C CA . ASN A 1 117 ? 1.019 18.216 14.101 1.00 65.06 117 ASN A CA 1
ATOM 897 C C . ASN A 1 117 ? 1.907 19.459 14.268 1.00 65.06 117 ASN A C 1
ATOM 899 O O . ASN A 1 117 ? 1.932 20.303 13.373 1.00 65.06 117 ASN A O 1
ATOM 903 N N . ASP A 1 118 ? 2.642 19.546 15.372 1.00 74.88 118 ASP A N 1
ATOM 904 C CA . ASP A 1 118 ? 3.595 20.619 15.661 1.00 74.88 118 ASP A CA 1
ATOM 905 C C . ASP A 1 118 ? 4.945 20.423 14.941 1.00 74.88 118 ASP A C 1
ATOM 907 O O . ASP A 1 118 ? 5.830 21.274 15.022 1.00 74.88 118 ASP A O 1
ATOM 911 N N . GLY A 1 119 ? 5.073 19.343 14.160 1.00 69.81 119 GLY A N 1
ATOM 912 C CA . GLY A 1 119 ? 6.219 19.069 13.293 1.00 69.81 119 GLY A CA 1
ATOM 913 C C . GLY A 1 119 ? 7.338 18.281 13.968 1.00 69.81 119 GLY A C 1
ATOM 914 O O . GLY A 1 119 ? 8.466 18.306 13.475 1.00 69.81 119 GLY A O 1
ATOM 915 N N . GLU A 1 120 ? 7.051 17.610 15.086 1.00 76.19 120 GLU A N 1
ATOM 916 C CA . GLU A 1 120 ? 8.006 16.710 15.726 1.00 76.19 120 GLU A CA 1
ATOM 917 C C . GLU A 1 120 ? 8.331 15.508 14.827 1.00 76.19 120 GLU A C 1
ATOM 919 O O . GLU A 1 120 ? 7.494 15.039 14.052 1.00 76.19 120 GLU A O 1
ATOM 924 N N . ASP A 1 121 ? 9.571 15.030 14.927 1.00 74.56 121 ASP A N 1
ATOM 925 C CA . ASP A 1 121 ? 10.065 13.903 14.146 1.00 74.56 121 ASP A CA 1
ATOM 926 C C . ASP A 1 121 ? 9.279 12.616 14.441 1.00 74.56 121 ASP A C 1
ATOM 928 O O . ASP A 1 121 ? 9.032 12.259 15.599 1.00 74.56 121 ASP A O 1
ATOM 932 N N . ILE A 1 122 ? 8.890 11.913 13.375 1.00 67.56 122 ILE A N 1
ATOM 933 C CA . ILE A 1 122 ? 8.014 10.741 13.466 1.00 67.56 122 ILE A CA 1
ATOM 934 C C . ILE A 1 122 ? 8.676 9.588 14.230 1.00 67.56 122 ILE A C 1
ATOM 936 O O . ILE A 1 122 ? 7.988 8.870 14.955 1.00 67.56 122 ILE A O 1
ATOM 940 N N . GLU A 1 123 ? 10.004 9.446 14.148 1.00 67.62 123 GLU A N 1
ATOM 941 C CA . GLU A 1 123 ? 10.737 8.390 14.853 1.00 67.62 123 GLU A CA 1
ATOM 942 C C . GLU A 1 123 ? 10.808 8.657 16.364 1.00 67.62 123 GLU A C 1
ATOM 944 O O . GLU A 1 123 ? 10.641 7.733 17.161 1.00 67.62 123 GLU A O 1
ATOM 949 N N . ALA A 1 124 ? 10.939 9.918 16.786 1.00 72.25 124 ALA A N 1
ATOM 950 C CA . ALA A 1 124 ? 10.887 10.281 18.206 1.00 72.25 124 ALA A CA 1
ATOM 951 C C . ALA A 1 124 ? 9.507 9.994 18.827 1.00 72.25 124 ALA A C 1
ATOM 953 O O . ALA A 1 124 ? 9.400 9.419 19.915 1.00 72.25 124 ALA A O 1
ATOM 954 N N . VAL A 1 125 ? 8.429 10.340 18.112 1.00 73.44 125 VAL A N 1
ATOM 955 C CA . VAL A 1 125 ? 7.058 10.027 18.547 1.00 73.44 125 VAL A CA 1
ATOM 956 C C . VAL A 1 125 ? 6.830 8.514 18.573 1.00 73.44 125 VAL A C 1
ATOM 958 O O . VAL A 1 125 ? 6.201 8.004 19.503 1.00 73.44 125 VAL A O 1
ATOM 961 N N . ARG A 1 126 ? 7.382 7.780 17.603 1.00 67.62 126 ARG A N 1
ATOM 962 C CA . ARG A 1 126 ? 7.309 6.318 17.527 1.00 67.62 126 ARG A CA 1
ATOM 963 C C . ARG A 1 126 ? 7.980 5.631 18.715 1.00 67.62 126 ARG A C 1
ATOM 965 O O . ARG A 1 126 ? 7.399 4.687 19.253 1.00 67.62 126 ARG A O 1
ATOM 972 N N . GLU A 1 127 ? 9.160 6.071 19.152 1.00 72.94 127 GLU A N 1
ATOM 973 C CA . GLU A 1 127 ? 9.833 5.494 20.328 1.00 72.94 127 GLU A CA 1
ATOM 974 C C . GLU A 1 127 ? 8.990 5.655 21.599 1.00 72.94 127 GLU A C 1
ATOM 976 O O . GLU A 1 127 ? 8.776 4.695 22.350 1.00 72.94 127 GLU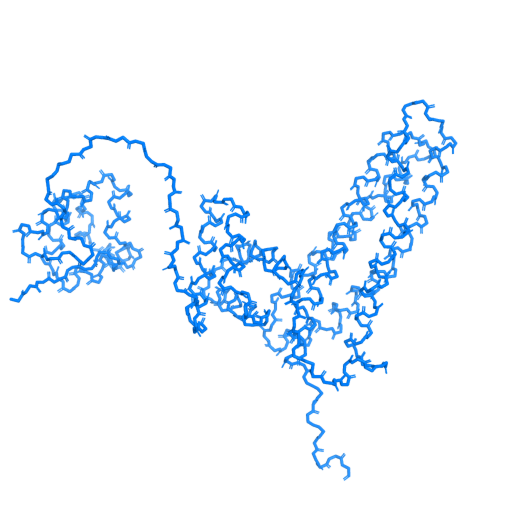 A O 1
ATOM 981 N N . ASP A 1 128 ? 8.450 6.855 21.813 1.00 71.62 128 ASP A N 1
ATOM 982 C CA . ASP A 1 128 ? 7.597 7.147 22.961 1.00 71.62 128 ASP A CA 1
ATOM 983 C C . ASP A 1 128 ? 6.283 6.361 22.914 1.00 71.62 128 ASP A C 1
ATOM 985 O O . ASP A 1 128 ? 5.848 5.820 23.938 1.00 71.62 128 ASP A O 1
ATOM 989 N N . PHE A 1 129 ? 5.666 6.273 21.734 1.00 72.25 129 PHE A N 1
ATOM 990 C CA . PHE A 1 129 ? 4.452 5.495 21.519 1.00 72.25 129 PHE A CA 1
ATOM 991 C C . PHE A 1 129 ? 4.717 4.011 21.792 1.00 72.25 129 PHE A C 1
ATOM 993 O O . PHE A 1 129 ? 3.996 3.388 22.570 1.00 72.25 129 PHE A O 1
ATOM 1000 N N . THR A 1 130 ? 5.810 3.458 21.255 1.00 69.50 130 THR A N 1
ATOM 1001 C CA . THR A 1 130 ? 6.222 2.062 21.481 1.00 69.50 130 THR A CA 1
ATOM 1002 C C . THR A 1 130 ? 6.406 1.782 22.965 1.00 69.50 130 THR A C 1
ATOM 1004 O O . THR A 1 130 ? 5.908 0.782 23.478 1.00 69.50 130 THR A O 1
ATOM 1007 N N . ARG A 1 131 ? 7.070 2.682 23.695 1.00 72.88 131 ARG A N 1
ATOM 1008 C CA . ARG A 1 131 ? 7.309 2.529 25.134 1.00 72.88 131 ARG A CA 1
ATOM 1009 C C . ARG A 1 131 ? 6.010 2.473 25.944 1.00 72.88 131 ARG A C 1
ATOM 1011 O O . ARG A 1 131 ? 5.911 1.655 26.861 1.00 72.88 131 ARG A O 1
ATOM 1018 N N . ASN A 1 132 ? 5.035 3.315 25.607 1.00 71.56 132 ASN A N 1
ATOM 1019 C CA . ASN A 1 132 ? 3.787 3.462 26.360 1.00 71.56 132 ASN A CA 1
ATOM 1020 C C . ASN A 1 132 ? 2.688 2.472 25.946 1.00 71.56 132 ASN A C 1
ATOM 1022 O O . ASN A 1 132 ? 1.820 2.157 26.763 1.00 71.56 132 ASN A O 1
ATOM 1026 N N . PHE A 1 133 ? 2.743 1.963 24.713 1.00 69.38 133 PHE A N 1
ATOM 1027 C CA . PHE A 1 133 ? 1.723 1.089 24.129 1.00 69.38 133 PHE A CA 1
ATOM 1028 C C . PHE A 1 133 ? 2.200 -0.350 23.873 1.00 69.38 133 PHE A C 1
ATOM 1030 O O . PHE A 1 133 ? 1.434 -1.155 23.359 1.00 69.38 133 PHE A O 1
ATOM 1037 N N . LYS A 1 134 ? 3.418 -0.722 24.300 1.00 64.44 134 LYS A N 1
ATOM 1038 C CA . LYS A 1 134 ? 3.987 -2.075 24.110 1.00 64.44 134 LYS A CA 1
ATOM 1039 C C . LYS A 1 134 ? 3.102 -3.242 24.582 1.00 64.44 134 LYS A C 1
ATOM 1041 O O . LYS A 1 134 ? 3.238 -4.339 24.057 1.00 64.44 134 LYS A O 1
ATOM 1046 N N . ASP A 1 135 ? 2.265 -3.017 25.597 1.00 58.47 135 ASP A N 1
ATOM 1047 C CA . ASP A 1 135 ? 1.411 -4.036 26.231 1.00 58.47 135 ASP A CA 1
ATOM 1048 C C . ASP A 1 135 ? -0.085 -3.779 25.950 1.00 58.47 135 ASP A C 1
ATOM 1050 O O . ASP A 1 135 ? -0.954 -4.305 26.645 1.00 58.47 135 ASP A O 1
ATOM 1054 N N . VAL A 1 136 ? -0.394 -2.924 24.970 1.00 62.91 136 VAL A N 1
ATOM 1055 C CA . VAL A 1 136 ? -1.756 -2.488 24.630 1.00 62.91 136 VAL A CA 1
ATOM 1056 C C . VAL A 1 136 ? -2.218 -3.203 23.374 1.00 62.91 136 VAL A C 1
ATOM 1058 O O . VAL A 1 136 ? -1.476 -3.311 22.401 1.00 62.91 136 VAL A O 1
ATOM 1061 N N . SER A 1 137 ? -3.454 -3.697 23.390 1.00 58.81 137 SER A N 1
ATOM 1062 C CA . SER A 1 137 ? -4.037 -4.341 22.213 1.00 58.81 137 SER A CA 1
ATOM 1063 C C . SER A 1 137 ? -4.294 -3.329 21.090 1.00 58.81 137 SER A C 1
ATOM 1065 O O . SER A 1 137 ? -4.643 -2.175 21.347 1.00 58.81 137 SER A O 1
ATOM 1067 N N . GLY A 1 138 ? -4.168 -3.766 19.832 1.00 61.31 138 GLY A N 1
ATOM 1068 C CA . GLY A 1 138 ? -4.490 -2.926 18.671 1.00 61.31 138 GLY A CA 1
ATOM 1069 C C . GLY A 1 138 ? -5.933 -2.422 18.678 1.00 61.31 138 GLY A C 1
ATOM 1070 O O . GLY A 1 138 ? -6.198 -1.304 18.241 1.00 61.31 138 GLY A O 1
ATOM 1071 N N . SER A 1 139 ? -6.861 -3.186 19.260 1.00 56.34 139 SER A N 1
ATOM 1072 C CA . SER A 1 139 ? -8.253 -2.764 19.386 1.00 56.34 139 SER A CA 1
ATOM 1073 C C . SER A 1 139 ? -8.467 -1.667 20.427 1.00 56.34 139 SER A C 1
ATOM 1075 O O . SER A 1 139 ? -9.240 -0.748 20.179 1.00 56.34 139 SER A O 1
ATOM 1077 N N . GLU A 1 140 ? -7.741 -1.674 21.548 1.00 61.28 140 GLU A N 1
ATOM 1078 C CA . GLU A 1 140 ? -7.798 -0.586 22.536 1.00 61.28 140 GLU A CA 1
ATOM 1079 C C . GLU A 1 140 ? -7.288 0.740 21.946 1.00 61.28 140 GLU A C 1
ATOM 1081 O O . GLU A 1 140 ? -7.871 1.796 22.201 1.00 61.28 140 GLU A O 1
ATOM 1086 N N . ILE A 1 141 ? -6.256 0.685 21.096 1.00 66.62 141 ILE A N 1
ATOM 1087 C CA . ILE A 1 141 ? -5.752 1.852 20.356 1.00 66.62 141 ILE A CA 1
ATOM 1088 C C . ILE A 1 141 ? -6.799 2.334 19.346 1.00 66.62 141 ILE A C 1
ATOM 1090 O O . ILE A 1 141 ? -7.154 3.512 19.343 1.00 66.62 141 ILE A O 1
ATOM 1094 N N . SER A 1 142 ? -7.352 1.422 18.543 1.00 63.75 142 SER A N 1
ATOM 1095 C CA . SER A 1 142 ? -8.359 1.768 17.536 1.00 63.75 142 SER A CA 1
ATOM 1096 C C . SER A 1 142 ? -9.634 2.349 18.160 1.00 63.75 142 SER A C 1
ATOM 1098 O O . SER A 1 142 ? -10.180 3.331 17.657 1.00 63.75 142 SER A O 1
ATOM 1100 N N . ASN A 1 143 ? -10.082 1.817 19.301 1.00 64.38 143 ASN A N 1
ATOM 1101 C CA . ASN A 1 143 ? -11.226 2.344 20.046 1.00 64.38 143 ASN A CA 1
ATOM 1102 C C . ASN A 1 143 ? -10.967 3.770 20.547 1.00 64.38 143 ASN A C 1
ATOM 1104 O O . ASN A 1 143 ? -11.813 4.651 20.374 1.00 64.38 143 ASN A O 1
ATOM 1108 N N . ALA A 1 144 ? -9.783 4.034 21.106 1.00 69.00 144 ALA A N 1
ATOM 1109 C CA . ALA A 1 144 ? -9.412 5.381 21.530 1.00 69.00 144 ALA A CA 1
ATOM 1110 C C . ALA A 1 144 ? -9.394 6.374 20.351 1.00 69.00 144 ALA A C 1
ATOM 1112 O O . ALA A 1 144 ? -9.835 7.515 20.494 1.00 69.00 144 ALA A O 1
ATOM 1113 N N . GLU A 1 145 ? -8.957 5.942 19.170 1.00 68.56 145 GLU A N 1
ATOM 1114 C CA . GLU A 1 145 ? -8.986 6.745 17.944 1.00 68.56 145 GLU A CA 1
ATOM 1115 C C . GLU A 1 145 ? -10.401 7.014 17.434 1.00 68.56 145 GLU A C 1
ATOM 1117 O O . GLU A 1 145 ? -10.714 8.156 17.092 1.00 68.56 145 GLU A O 1
ATOM 1122 N N . GLN A 1 146 ? -11.284 6.008 17.436 1.00 65.12 146 GLN A N 1
ATOM 1123 C CA . GLN A 1 146 ? -12.700 6.205 17.102 1.00 65.12 146 GLN A CA 1
ATOM 1124 C C . GLN A 1 146 ? -13.341 7.240 18.028 1.00 65.12 146 GLN A C 1
ATOM 1126 O O . GLN A 1 146 ? -14.068 8.125 17.573 1.00 65.12 146 GLN A O 1
ATOM 1131 N N . GLU A 1 147 ? -13.033 7.191 19.324 1.00 69.75 147 GLU A N 1
ATOM 1132 C CA . GLU A 1 147 ? -13.533 8.181 20.270 1.00 69.75 147 GLU A CA 1
ATOM 1133 C C . GLU A 1 147 ? -12.949 9.584 20.049 1.00 69.75 147 GLU A C 1
ATOM 1135 O O . GLU A 1 147 ? -13.630 10.575 20.320 1.00 69.75 147 GLU A O 1
ATOM 1140 N N . LEU A 1 148 ? -11.706 9.700 19.574 1.00 71.69 148 LEU A N 1
ATOM 1141 C CA . LEU A 1 148 ? -11.108 10.985 19.200 1.00 71.69 148 LEU A CA 1
ATOM 1142 C C . LEU A 1 148 ? -11.782 11.566 17.952 1.00 71.69 148 LEU A C 1
ATOM 1144 O O . LEU A 1 148 ? -12.100 12.758 17.931 1.00 71.69 148 LEU A O 1
ATOM 1148 N N . ILE A 1 149 ? -12.084 10.728 16.958 1.00 69.31 149 ILE A N 1
ATOM 1149 C CA . ILE A 1 149 ? -12.868 11.115 15.776 1.00 69.31 149 ILE A CA 1
ATOM 1150 C C . ILE A 1 149 ? -14.267 11.580 16.206 1.00 69.31 149 ILE A C 1
ATOM 1152 O O . ILE A 1 149 ? -14.712 12.659 15.808 1.00 69.31 149 ILE A O 1
ATOM 1156 N N . ALA A 1 150 ? -14.940 10.821 17.077 1.00 66.31 150 ALA A N 1
ATOM 1157 C CA . ALA A 1 150 ? -16.240 11.194 17.639 1.00 66.31 150 ALA A CA 1
ATOM 1158 C C . ALA A 1 150 ? -16.174 12.489 18.474 1.00 66.31 150 ALA A C 1
ATOM 1160 O O . ALA A 1 150 ? -17.128 13.267 18.498 1.00 66.31 150 ALA A O 1
ATOM 1161 N N . GLY A 1 151 ? -15.033 12.747 19.120 1.00 68.31 151 GLY A N 1
ATOM 1162 C CA . GLY A 1 151 ? -14.720 13.972 19.857 1.00 68.31 151 GLY A CA 1
ATOM 1163 C C . GLY A 1 151 ? -14.382 15.187 18.983 1.00 68.31 151 GLY A C 1
ATOM 1164 O O . GLY A 1 151 ? -14.154 16.268 19.525 1.00 68.31 151 GLY A O 1
ATOM 1165 N N . GLY A 1 152 ? -14.371 15.040 17.653 1.00 67.00 152 GLY A N 1
ATOM 1166 C CA . GLY A 1 152 ? -14.162 16.132 16.700 1.00 67.00 152 GLY A CA 1
ATOM 1167 C C . GLY A 1 152 ? -12.722 16.302 16.210 1.00 67.00 152 GLY A C 1
ATOM 1168 O O . GLY A 1 152 ? -12.426 17.299 15.548 1.00 67.00 152 GLY A O 1
ATOM 1169 N N . VAL A 1 153 ? -11.823 15.356 16.502 1.00 68.69 153 VAL A N 1
ATOM 1170 C CA . VAL A 1 153 ? -10.481 15.340 15.908 1.00 68.69 153 VAL A CA 1
ATOM 1171 C C . VAL A 1 153 ? -10.593 14.980 14.415 1.00 68.69 153 VAL A C 1
ATOM 1173 O O . VAL A 1 153 ? -11.243 13.990 14.077 1.00 68.69 153 VAL A O 1
ATOM 1176 N N . PRO A 1 154 ? -9.978 15.749 13.493 1.00 66.50 154 PRO A N 1
ATOM 1177 C CA . PRO A 1 154 ? -10.029 15.450 12.063 1.00 66.50 154 PRO A CA 1
ATOM 1178 C C . PRO A 1 154 ? -9.431 14.077 11.726 1.00 66.50 154 PRO A C 1
ATOM 1180 O O . PRO A 1 154 ? -8.336 13.752 12.182 1.00 66.50 154 PRO A O 1
ATOM 1183 N N . MET A 1 155 ? -10.107 13.318 10.858 1.00 61.81 155 MET A N 1
ATOM 1184 C CA . MET A 1 155 ? -9.674 11.984 10.407 1.00 61.81 155 MET A CA 1
ATOM 1185 C C . MET A 1 155 ? -8.249 11.983 9.837 1.00 61.81 155 MET A C 1
ATOM 1187 O O . MET A 1 155 ? -7.486 11.073 10.125 1.00 61.81 155 MET A O 1
ATOM 1191 N N . GLU A 1 156 ? -7.863 13.025 9.096 1.00 63.59 156 GLU A N 1
ATOM 1192 C CA . GLU A 1 156 ? -6.512 13.183 8.535 1.00 63.59 156 GLU A CA 1
ATOM 1193 C C . GLU A 1 156 ? -5.414 13.205 9.612 1.00 63.59 156 GLU A C 1
ATOM 1195 O O . GLU A 1 156 ? -4.309 12.719 9.389 1.00 63.59 156 GLU A O 1
ATOM 1200 N N . LYS A 1 157 ? -5.716 13.724 10.811 1.00 64.81 157 LYS A N 1
ATOM 1201 C CA . LYS A 1 157 ? -4.768 13.708 11.931 1.00 64.81 157 LYS A CA 1
ATOM 1202 C C . LYS A 1 157 ? -4.653 12.314 12.532 1.00 64.81 157 LYS A C 1
ATOM 1204 O O . LYS A 1 157 ? -3.546 11.862 12.789 1.00 64.81 157 LYS A O 1
ATOM 1209 N N . VAL A 1 158 ? -5.785 11.636 12.710 1.00 65.19 158 VAL A N 1
ATOM 1210 C CA . VAL A 1 158 ? -5.841 10.267 13.247 1.00 65.19 158 VAL A CA 1
ATOM 1211 C C . VAL A 1 158 ? -5.142 9.278 12.309 1.00 65.19 158 VAL A C 1
ATOM 1213 O O . VAL A 1 158 ? -4.395 8.423 12.765 1.00 65.19 158 VAL A O 1
ATOM 1216 N N . LEU A 1 159 ? -5.271 9.485 10.998 1.00 57.56 159 LEU A N 1
ATOM 1217 C CA . LEU A 1 159 ? -4.588 8.728 9.950 1.00 57.56 159 LEU A CA 1
ATOM 1218 C C . LEU A 1 159 ? -3.057 8.732 10.065 1.00 57.56 159 LEU A C 1
ATOM 1220 O O . LEU A 1 159 ? -2.440 7.701 9.830 1.00 57.56 159 LEU A O 1
ATOM 1224 N N . LYS A 1 160 ? -2.432 9.842 10.483 1.00 64.88 160 LYS A N 1
ATOM 1225 C CA . LYS A 1 160 ? -0.969 9.893 10.694 1.00 64.88 160 LYS A CA 1
ATOM 1226 C C . LYS A 1 160 ? -0.494 8.973 11.817 1.00 64.88 160 LYS A C 1
ATOM 1228 O O . LYS A 1 160 ? 0.657 8.552 11.828 1.00 64.88 160 LYS A O 1
ATOM 1233 N N . LEU A 1 161 ? -1.373 8.679 12.771 1.00 60.91 161 LEU A N 1
ATOM 1234 C CA . LEU A 1 161 ? -1.098 7.747 13.856 1.00 60.91 161 LEU A CA 1
ATOM 1235 C C . LEU A 1 161 ? -1.237 6.293 13.398 1.00 60.91 161 LEU A C 1
ATOM 1237 O O . LEU A 1 161 ? -0.605 5.419 13.993 1.00 60.91 161 LEU A O 1
ATOM 1241 N N . CYS A 1 162 ? -1.960 6.057 12.294 1.00 55.91 162 CYS A N 1
ATOM 1242 C CA . CYS A 1 162 ? -2.108 4.724 11.739 1.00 55.91 162 CYS A CA 1
ATOM 1243 C C . CYS A 1 162 ? -0.796 4.091 11.289 1.00 55.91 162 CYS A C 1
ATOM 1245 O O . CYS A 1 162 ? -0.569 2.900 11.508 1.00 55.91 162 CYS A O 1
ATOM 1247 N N . ASP A 1 163 ? 0.103 4.893 10.732 1.00 55.75 163 ASP A N 1
ATOM 1248 C CA . ASP A 1 163 ? 1.416 4.406 10.322 1.00 55.75 163 ASP A CA 1
ATOM 1249 C C . ASP A 1 163 ? 2.328 4.136 11.534 1.00 55.75 163 ASP A C 1
ATOM 1251 O O . ASP A 1 163 ? 3.106 3.183 11.530 1.00 55.75 163 ASP A O 1
ATOM 1255 N N . VAL A 1 164 ? 2.168 4.896 12.626 1.00 55.03 164 VAL A N 1
ATOM 1256 C CA . VAL A 1 164 ? 2.947 4.723 13.865 1.00 55.03 164 VAL A CA 1
ATOM 1257 C C . VAL A 1 164 ? 2.533 3.459 14.622 1.00 55.03 164 VAL A C 1
ATOM 1259 O O . VAL A 1 164 ? 3.396 2.704 15.074 1.00 55.03 164 VAL A O 1
ATOM 1262 N N . HIS A 1 165 ? 1.229 3.198 14.767 1.00 54.00 165 HIS A N 1
ATOM 1263 C CA . HIS A 1 165 ? 0.774 2.013 15.491 1.00 54.00 165 HIS A CA 1
ATOM 1264 C C . HIS A 1 165 ? 0.897 0.723 14.656 1.00 54.00 165 HIS A C 1
ATOM 1266 O O . HIS A 1 165 ? 1.125 -0.332 15.240 1.00 54.00 165 HIS A O 1
ATOM 1272 N N . ALA A 1 166 ? 0.867 0.779 13.315 1.00 53.69 166 ALA A N 1
ATOM 1273 C CA . ALA A 1 166 ? 1.135 -0.388 12.464 1.00 53.69 166 ALA A CA 1
ATOM 1274 C C . ALA A 1 166 ? 2.580 -0.884 12.656 1.00 53.69 166 ALA A C 1
ATOM 1276 O O . ALA A 1 166 ? 2.806 -2.075 12.874 1.00 53.69 166 ALA A O 1
ATOM 1277 N N . ALA A 1 167 ? 3.536 0.048 12.731 1.00 50.81 167 ALA A N 1
ATOM 1278 C CA . ALA A 1 167 ? 4.941 -0.234 13.025 1.00 50.81 167 ALA A CA 1
ATOM 1279 C C . ALA A 1 167 ? 5.195 -0.757 14.458 1.00 50.81 167 ALA A C 1
ATOM 1281 O O . ALA A 1 167 ? 6.238 -1.358 14.718 1.00 50.81 167 ALA A O 1
ATOM 1282 N N . LEU A 1 168 ? 4.267 -0.549 15.407 1.00 48.50 168 LEU A N 1
ATOM 1283 C CA . LEU A 1 168 ? 4.328 -1.173 16.740 1.00 48.50 168 LEU A CA 1
ATOM 1284 C C . LEU A 1 168 ? 3.996 -2.664 16.699 1.00 48.50 168 LEU A C 1
ATOM 1286 O O . LEU A 1 168 ? 4.547 -3.448 17.476 1.00 48.50 168 LEU A O 1
ATOM 1290 N N . PHE A 1 169 ? 3.065 -3.041 15.823 1.00 49.41 169 PHE A N 1
ATOM 1291 C CA . PHE A 1 169 ? 2.595 -4.415 15.694 1.00 49.41 169 PHE A CA 1
ATOM 1292 C C . PHE A 1 169 ? 3.475 -5.258 14.756 1.00 49.41 169 PHE A C 1
ATOM 1294 O O . PHE A 1 169 ? 3.465 -6.480 14.884 1.00 49.41 169 PHE A O 1
ATOM 1301 N N . GLU A 1 170 ? 4.358 -4.638 13.961 1.00 44.22 170 GLU A N 1
ATOM 1302 C CA . GLU A 1 170 ? 5.379 -5.262 13.085 1.00 44.22 170 GLU A CA 1
ATOM 1303 C C . GLU A 1 170 ? 6.431 -6.168 13.777 1.00 44.22 170 GLU A C 1
ATOM 1305 O O . GLU A 1 170 ? 7.408 -6.597 13.167 1.00 44.22 170 GLU A O 1
ATOM 1310 N N . GLY A 1 171 ? 6.250 -6.542 15.044 1.00 40.84 171 GLY A N 1
ATOM 1311 C CA . GLY A 1 171 ? 7.144 -7.504 15.698 1.00 40.84 171 GLY A CA 1
ATOM 1312 C C . GLY A 1 171 ? 6.658 -8.121 17.004 1.00 40.84 171 GLY A C 1
ATOM 1313 O O . GLY A 1 171 ? 7.356 -8.974 17.557 1.00 40.84 171 GLY A O 1
ATOM 1314 N N . LYS A 1 172 ? 5.494 -7.719 17.532 1.00 38.31 172 LYS A N 1
ATOM 1315 C CA . LYS A 1 172 ? 4.951 -8.247 18.795 1.00 38.31 172 LYS A CA 1
ATOM 1316 C C . LYS A 1 172 ? 3.427 -8.274 18.814 1.00 38.31 172 LYS A C 1
ATOM 1318 O O . LYS A 1 172 ? 2.799 -7.714 19.704 1.00 38.31 172 LYS A O 1
ATOM 1323 N N . VAL A 1 173 ? 2.821 -9.031 17.909 1.00 33.88 173 VAL A N 1
ATOM 1324 C CA . VAL A 1 173 ? 1.477 -9.551 18.169 1.00 33.88 173 VAL A CA 1
ATOM 1325 C C . VAL A 1 173 ? 1.624 -10.860 18.945 1.00 33.88 173 VAL A C 1
ATOM 1327 O O . VAL A 1 173 ? 1.610 -11.957 18.397 1.00 33.88 173 VAL A O 1
ATOM 1330 N N . SER A 1 174 ? 1.794 -10.751 20.265 1.00 29.28 174 SER A N 1
ATOM 1331 C CA . SER A 1 174 ? 1.418 -11.847 21.160 1.00 29.28 174 SER A CA 1
ATOM 1332 C C . SER A 1 174 ? -0.100 -11.803 21.297 1.00 29.28 174 SER A C 1
ATOM 1334 O O . SER A 1 174 ? -0.626 -11.378 22.327 1.00 29.28 174 SER A O 1
ATOM 1336 N N . CYS A 1 175 ? -0.814 -12.258 20.266 1.00 33.66 175 CYS A N 1
ATOM 1337 C CA . CYS A 1 175 ? -2.149 -12.784 20.494 1.00 33.66 175 CYS A CA 1
ATOM 1338 C C . CYS A 1 175 ? -1.984 -13.856 21.570 1.00 33.66 175 CYS A C 1
ATOM 1340 O O . CYS A 1 175 ? -1.240 -14.823 21.380 1.00 33.66 175 CYS A O 1
ATOM 1342 N N . ALA A 1 176 ? -2.620 -13.668 22.731 1.00 29.62 176 ALA A N 1
ATOM 1343 C CA . ALA A 1 176 ? -2.841 -14.786 23.632 1.00 29.62 176 ALA A CA 1
ATOM 1344 C C . ALA A 1 176 ? -3.355 -15.936 22.755 1.00 29.62 176 ALA A C 1
ATOM 1346 O O . ALA A 1 176 ? -4.258 -15.680 21.955 1.00 29.62 176 ALA A O 1
ATOM 1347 N N . PRO A 1 177 ? -2.767 -17.144 22.815 1.00 32.50 177 PRO A N 1
ATOM 1348 C CA . PRO A 1 177 ? -3.191 -18.234 21.963 1.00 32.50 177 PRO A CA 1
ATOM 1349 C C . PRO A 1 177 ? -4.579 -18.643 22.442 1.00 32.50 177 PRO A C 1
ATOM 1351 O O . PRO A 1 177 ? -4.748 -19.538 23.270 1.00 32.50 177 PRO A O 1
ATOM 1354 N N . THR A 1 178 ? -5.601 -17.962 21.938 1.00 38.94 178 THR A N 1
ATOM 1355 C CA . THR A 1 178 ? -6.888 -18.584 21.758 1.00 38.94 178 THR A CA 1
ATOM 1356 C C . THR A 1 178 ? -6.556 -19.730 20.808 1.00 38.94 178 THR A C 1
ATOM 1358 O O . THR A 1 178 ? -6.078 -19.530 19.696 1.00 38.94 178 THR A O 1
ATOM 1361 N N . GLY A 1 179 ? -6.629 -20.969 21.292 1.00 47.91 179 GLY A N 1
ATOM 1362 C CA . GLY A 1 179 ? -6.472 -22.161 20.454 1.00 47.91 179 GLY A CA 1
ATOM 1363 C C . GLY A 1 179 ? -7.655 -22.269 19.488 1.00 47.91 179 GLY A C 1
ATOM 1364 O O . GLY A 1 179 ? -8.436 -23.211 19.581 1.00 47.91 179 GLY A O 1
ATOM 1365 N N . ALA A 1 180 ? -7.860 -21.237 18.673 1.00 55.16 180 ALA A N 1
ATOM 1366 C CA . ALA A 1 180 ? -9.150 -20.784 18.202 1.00 55.16 180 ALA A CA 1
ATOM 1367 C C . ALA A 1 180 ? -9.464 -21.341 16.826 1.00 55.16 180 ALA A C 1
ATOM 1369 O O . ALA A 1 180 ? -8.613 -21.473 15.954 1.00 55.16 180 ALA A O 1
ATOM 1370 N N . VAL A 1 181 ? -10.746 -21.618 16.631 1.00 59.12 181 VAL A N 1
ATOM 1371 C CA . VAL A 1 181 ? -11.393 -22.060 15.389 1.00 59.12 181 VAL A CA 1
ATOM 1372 C C . VAL A 1 181 ? -10.962 -21.242 14.155 1.00 59.12 181 VAL A C 1
ATOM 1374 O O . VAL A 1 181 ? -11.026 -21.733 13.033 1.00 59.12 181 VAL A O 1
ATOM 1377 N N . GLU A 1 182 ? -10.470 -20.027 14.371 1.00 67.94 182 GLU A N 1
ATOM 1378 C CA . GLU A 1 182 ? -9.948 -19.077 13.391 1.00 67.94 182 GLU A CA 1
ATOM 1379 C C . GLU A 1 182 ? -8.724 -19.557 12.607 1.00 67.94 182 GLU A C 1
ATOM 1381 O O . GLU A 1 182 ? -8.526 -19.082 11.498 1.00 67.94 182 GLU A O 1
ATOM 1386 N N . GLU A 1 183 ? -7.949 -20.508 13.137 1.00 71.06 183 GLU A N 1
ATOM 1387 C CA . GLU A 1 183 ? -6.814 -21.150 12.446 1.00 71.06 183 GLU A CA 1
ATOM 1388 C C . GLU A 1 183 ? -7.240 -22.399 11.649 1.00 71.06 183 GLU A C 1
ATOM 1390 O O . GLU A 1 183 ? -6.419 -23.139 11.104 1.00 71.06 183 GLU A O 1
ATOM 1395 N N . THR A 1 184 ? -8.546 -22.683 11.601 1.00 77.50 184 THR A N 1
ATOM 1396 C CA . THR A 1 184 ? -9.088 -23.848 10.896 1.00 77.50 184 THR A CA 1
ATOM 1397 C C . THR A 1 184 ? -9.452 -23.485 9.455 1.00 77.50 184 THR A C 1
ATOM 1399 O O . THR A 1 184 ? -10.187 -22.514 9.236 1.00 77.50 184 THR A O 1
ATOM 1402 N N . PRO A 1 185 ? -9.049 -24.302 8.460 1.00 82.44 185 PRO A N 1
ATOM 1403 C CA . PRO A 1 185 ? -9.488 -24.131 7.082 1.00 82.44 185 PRO A CA 1
ATOM 1404 C C . PRO A 1 185 ? -11.012 -24.022 6.967 1.00 82.44 185 PRO A C 1
ATOM 1406 O O . PRO A 1 185 ? -11.751 -24.872 7.467 1.00 82.44 185 PRO A O 1
ATOM 1409 N N . GLY A 1 186 ? -11.475 -22.973 6.287 1.00 81.06 186 GLY A N 1
ATOM 1410 C CA . GLY A 1 186 ? -12.895 -22.649 6.126 1.00 81.06 186 GLY A CA 1
ATOM 1411 C C . GLY A 1 186 ? -13.389 -21.510 7.019 1.00 81.06 186 GLY A C 1
ATOM 1412 O O . GLY A 1 186 ? -14.450 -20.955 6.738 1.00 81.06 186 GLY A O 1
ATOM 1413 N N . HIS A 1 187 ? -12.630 -21.105 8.041 1.00 86.56 187 HIS A N 1
ATOM 1414 C CA . HIS A 1 187 ? -12.919 -19.861 8.748 1.00 86.56 187 HIS A CA 1
ATOM 1415 C C . HIS A 1 187 ? -12.593 -18.642 7.849 1.00 86.56 187 HIS A C 1
ATOM 1417 O O . HIS A 1 187 ? -11.577 -18.668 7.143 1.00 86.56 187 HIS A O 1
ATOM 1423 N N . PRO A 1 188 ? -13.404 -17.561 7.851 1.00 88.44 188 PRO A N 1
ATOM 1424 C CA . PRO A 1 188 ? -13.121 -16.370 7.044 1.00 88.44 188 PRO A CA 1
ATOM 1425 C C . PRO A 1 188 ? -11.765 -15.733 7.365 1.00 88.44 188 PRO A C 1
ATOM 1427 O O . PRO A 1 188 ? -10.999 -15.458 6.448 1.00 88.44 188 PRO A O 1
ATOM 1430 N N . VAL A 1 189 ? -11.433 -15.592 8.655 1.00 88.62 189 VAL A N 1
ATOM 1431 C CA . VAL A 1 189 ? -10.130 -15.054 9.091 1.00 88.62 189 VAL A CA 1
ATOM 1432 C C . VAL A 1 189 ? -8.969 -15.916 8.610 1.00 88.62 189 VAL A C 1
ATOM 1434 O O . VAL A 1 189 ? -8.022 -15.370 8.060 1.00 88.62 189 VAL A O 1
ATOM 1437 N N . TRP A 1 190 ? -9.070 -17.248 8.708 1.00 89.75 190 TRP A N 1
ATOM 1438 C CA . TRP A 1 190 ? -8.055 -18.141 8.146 1.00 89.75 190 TRP A CA 1
ATOM 1439 C C . TRP A 1 190 ? -7.819 -17.856 6.661 1.00 89.75 190 TRP A C 1
ATOM 1441 O O . TRP A 1 190 ? -6.686 -17.761 6.208 1.00 89.75 190 TRP A O 1
ATOM 1451 N N . THR A 1 191 ? -8.901 -17.693 5.894 1.00 91.88 191 THR A N 1
ATOM 1452 C CA . THR A 1 191 ? -8.809 -17.437 4.452 1.00 91.88 191 THR A CA 1
ATOM 1453 C C . THR A 1 191 ? -8.124 -16.103 4.172 1.00 91.88 191 THR A C 1
ATOM 1455 O O . THR A 1 191 ? -7.242 -16.070 3.323 1.00 91.88 191 THR A O 1
ATOM 1458 N N . MET A 1 192 ? -8.476 -15.041 4.904 1.00 92.56 192 MET A N 1
ATOM 1459 C CA . MET A 1 192 ? -7.829 -13.732 4.758 1.00 92.56 192 MET A CA 1
ATOM 1460 C C . MET A 1 192 ? -6.337 -13.792 5.095 1.00 92.56 192 MET A C 1
ATOM 1462 O O . MET A 1 192 ? -5.535 -13.337 4.291 1.00 92.56 192 MET A O 1
ATOM 1466 N N . ARG A 1 193 ? -5.952 -14.458 6.192 1.00 91.19 193 ARG A N 1
ATOM 1467 C CA . ARG A 1 193 ? -4.537 -14.664 6.552 1.00 91.19 193 ARG A CA 1
ATOM 1468 C C . ARG A 1 193 ? -3.756 -15.380 5.458 1.00 91.19 193 ARG A C 1
ATOM 1470 O O . ARG A 1 193 ? -2.704 -14.928 5.021 1.00 91.19 193 ARG A O 1
ATOM 1477 N N . GLN A 1 194 ? -4.311 -16.480 4.949 1.00 94.06 194 GLN A N 1
ATOM 1478 C CA . GLN A 1 194 ? -3.681 -17.222 3.858 1.00 94.06 194 GLN A CA 1
ATOM 1479 C C . GLN A 1 194 ? -3.609 -16.428 2.550 1.00 94.06 194 GLN A C 1
ATOM 1481 O O . GLN A 1 194 ? -2.769 -16.739 1.704 1.00 94.06 194 GLN A O 1
ATOM 1486 N N . GLU A 1 195 ? -4.517 -15.481 2.329 1.00 95.56 195 G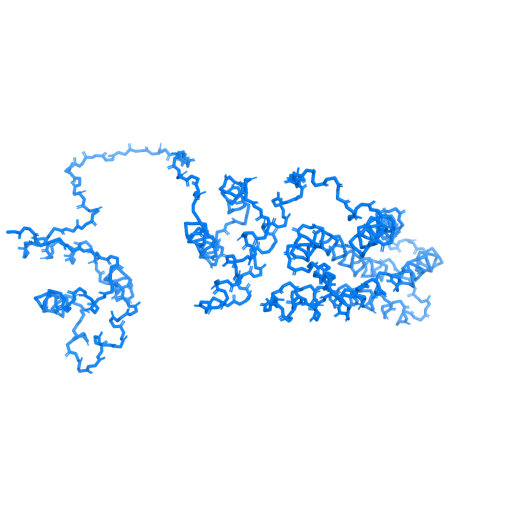LU A N 1
ATOM 1487 C CA . GLU A 1 195 ? -4.459 -14.570 1.189 1.00 95.56 195 GLU A CA 1
ATOM 1488 C C . GLU A 1 195 ? -3.386 -13.507 1.390 1.00 95.56 195 GLU A C 1
ATOM 1490 O O . GLU A 1 195 ? -2.578 -13.341 0.485 1.00 95.56 195 GLU A O 1
ATOM 1495 N N . ASN A 1 196 ? -3.286 -12.903 2.575 1.00 94.94 196 ASN A N 1
ATOM 1496 C CA . ASN A 1 196 ? -2.221 -11.960 2.919 1.00 94.94 196 ASN A CA 1
ATOM 1497 C C . ASN A 1 196 ? -0.831 -12.579 2.746 1.00 94.94 196 ASN A C 1
ATOM 1499 O O . ASN A 1 196 ? 0.008 -12.014 2.047 1.00 94.94 196 ASN A O 1
ATOM 1503 N N . ASP A 1 197 ? -0.615 -13.796 3.253 1.00 93.81 197 ASP A N 1
ATOM 1504 C CA . ASP A 1 197 ? 0.641 -14.530 3.052 1.00 93.81 197 ASP A CA 1
ATOM 1505 C C . ASP A 1 197 ? 0.963 -14.740 1.564 1.00 93.81 197 ASP A C 1
ATOM 1507 O O . ASP A 1 197 ? 2.112 -14.629 1.131 1.00 93.81 197 ASP A O 1
ATOM 1511 N N . ARG A 1 198 ? -0.054 -15.062 0.755 1.00 96.62 198 ARG A N 1
ATOM 1512 C CA . ARG A 1 198 ? 0.117 -15.272 -0.689 1.00 96.62 198 ARG A CA 1
ATOM 1513 C C . ARG A 1 198 ? 0.356 -13.973 -1.441 1.00 96.62 198 ARG A C 1
ATOM 1515 O O . ARG A 1 198 ? 1.129 -13.997 -2.394 1.00 96.62 198 ARG A O 1
ATOM 1522 N N . ILE A 1 199 ? -0.287 -12.881 -1.036 1.00 97.69 199 ILE A N 1
ATOM 1523 C CA . ILE A 1 199 ? -0.066 -11.546 -1.591 1.00 97.69 199 ILE A CA 1
ATOM 1524 C C . ILE A 1 199 ? 1.383 -11.145 -1.320 1.00 97.69 199 ILE A C 1
ATOM 1526 O O . ILE A 1 199 ? 2.100 -10.834 -2.264 1.00 97.69 199 ILE A O 1
ATOM 1530 N N . LEU A 1 200 ? 1.858 -11.262 -0.078 1.00 95.44 200 LEU A N 1
ATOM 1531 C CA . LEU A 1 200 ? 3.247 -10.953 0.272 1.00 95.44 200 LEU A CA 1
ATOM 1532 C C . LEU A 1 200 ? 4.247 -11.828 -0.496 1.00 95.44 200 LEU A C 1
ATOM 1534 O O . LEU A 1 200 ? 5.217 -11.313 -1.045 1.00 95.44 200 LEU A O 1
ATOM 1538 N N . ALA A 1 201 ? 3.998 -13.136 -0.609 1.00 96.62 201 ALA A N 1
ATOM 1539 C CA . ALA A 1 201 ? 4.845 -14.017 -1.414 1.00 96.62 201 ALA A CA 1
ATOM 1540 C C . ALA A 1 201 ? 4.843 -13.620 -2.901 1.00 96.62 201 ALA A C 1
ATOM 1542 O O . ALA A 1 201 ? 5.895 -13.564 -3.529 1.00 96.62 201 ALA A O 1
ATOM 1543 N N . PHE A 1 202 ? 3.682 -13.294 -3.474 1.00 97.88 202 PHE A N 1
ATOM 1544 C CA . PHE A 1 202 ? 3.578 -12.794 -4.847 1.00 97.88 202 PHE A CA 1
ATOM 1545 C C . PHE A 1 202 ? 4.394 -11.508 -5.045 1.00 97.88 202 PHE A C 1
ATOM 1547 O O . PHE A 1 202 ? 5.178 -11.414 -5.991 1.00 97.88 202 PHE A O 1
ATOM 1554 N N . ILE A 1 203 ? 4.266 -10.554 -4.127 1.00 97.12 203 ILE A N 1
ATOM 1555 C CA . ILE A 1 203 ? 4.991 -9.286 -4.157 1.00 97.12 203 ILE A CA 1
ATOM 1556 C C . ILE A 1 203 ? 6.507 -9.510 -4.076 1.00 97.12 203 ILE A C 1
ATOM 1558 O O . ILE A 1 203 ? 7.243 -9.061 -4.956 1.00 97.12 203 ILE A O 1
ATOM 1562 N N . HIS A 1 204 ? 6.983 -10.246 -3.072 1.00 95.94 204 HIS A N 1
ATOM 1563 C CA . HIS A 1 204 ? 8.416 -10.390 -2.811 1.00 95.94 204 HIS A CA 1
ATOM 1564 C C . HIS A 1 204 ? 9.126 -11.384 -3.734 1.00 95.94 204 HIS A C 1
ATOM 1566 O O . HIS A 1 204 ? 10.275 -11.150 -4.114 1.00 95.94 204 HIS A O 1
ATOM 1572 N N . ASP A 1 205 ? 8.471 -12.487 -4.103 1.00 96.50 205 ASP A N 1
ATOM 1573 C CA . ASP A 1 205 ? 9.114 -13.566 -4.861 1.00 96.50 205 ASP A CA 1
ATOM 1574 C C . ASP A 1 205 ? 8.988 -13.375 -6.377 1.00 96.50 205 ASP A C 1
ATOM 1576 O O . ASP A 1 205 ? 9.766 -13.965 -7.133 1.00 96.50 205 ASP A O 1
ATOM 1580 N N . ARG A 1 206 ? 8.021 -12.565 -6.834 1.00 96.44 206 ARG A N 1
ATOM 1581 C CA . ARG A 1 206 ? 7.742 -12.356 -8.261 1.00 96.44 206 ARG A CA 1
ATOM 1582 C C . ARG A 1 206 ? 7.854 -10.894 -8.686 1.00 96.44 206 ARG A C 1
ATOM 1584 O O . ARG A 1 206 ? 8.719 -10.589 -9.503 1.00 96.44 206 ARG A O 1
ATOM 1591 N N . VAL A 1 207 ? 7.039 -9.997 -8.127 1.00 97.75 207 VAL A N 1
ATOM 1592 C CA . VAL A 1 207 ? 6.944 -8.607 -8.619 1.00 97.75 207 VAL A CA 1
ATOM 1593 C C . VAL A 1 207 ? 8.222 -7.813 -8.324 1.00 97.75 207 VAL A C 1
ATOM 1595 O O . VAL A 1 207 ? 8.833 -7.260 -9.236 1.00 97.75 207 VAL A O 1
ATOM 1598 N N . ALA A 1 208 ? 8.689 -7.790 -7.074 1.00 97.75 208 ALA A N 1
ATOM 1599 C CA . ALA A 1 208 ? 9.849 -6.989 -6.674 1.00 97.75 208 ALA A CA 1
ATOM 1600 C C . ALA A 1 208 ? 11.158 -7.359 -7.418 1.00 97.75 208 ALA A C 1
ATOM 1602 O O . ALA A 1 208 ? 11.883 -6.455 -7.853 1.00 97.75 208 ALA A O 1
ATOM 1603 N N . PRO A 1 209 ? 11.493 -8.648 -7.646 1.00 98.25 209 PRO A N 1
ATOM 1604 C CA . 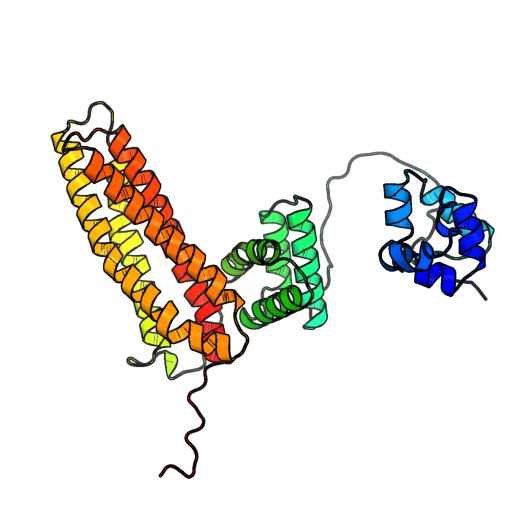PRO A 1 209 ? 12.627 -9.030 -8.490 1.00 98.25 209 PRO A CA 1
ATOM 1605 C C . PRO A 1 209 ? 12.519 -8.514 -9.929 1.00 98.25 209 PRO A C 1
ATOM 1607 O O . PRO A 1 209 ? 13.527 -8.128 -10.531 1.00 98.25 209 PRO A O 1
ATOM 1610 N N . ASP A 1 210 ? 11.308 -8.479 -10.472 1.00 97.75 210 ASP A N 1
ATOM 1611 C CA . ASP A 1 210 ? 11.045 -8.108 -11.856 1.00 97.75 210 ASP A CA 1
ATOM 1612 C C . ASP A 1 210 ? 11.055 -6.592 -12.058 1.00 97.75 210 ASP A C 1
ATOM 1614 O O . ASP A 1 210 ? 11.644 -6.103 -13.030 1.00 97.75 210 ASP A O 1
ATOM 1618 N N . VAL A 1 211 ? 10.557 -5.844 -11.074 1.00 97.94 211 VAL A N 1
ATOM 1619 C CA . VAL A 1 211 ? 10.737 -4.390 -10.958 1.00 97.94 211 VAL A CA 1
ATOM 1620 C C . VAL A 1 211 ? 12.219 -4.038 -10.833 1.00 97.94 211 VAL A C 1
ATOM 1622 O O . VAL A 1 211 ? 12.739 -3.194 -11.570 1.00 97.94 211 VAL A O 1
ATOM 1625 N N . LYS A 1 212 ? 12.967 -4.757 -9.987 1.00 97.56 212 LYS A N 1
ATOM 1626 C CA . LYS A 1 212 ? 14.419 -4.573 -9.872 1.00 97.56 212 LYS A CA 1
ATOM 1627 C C . LYS A 1 212 ? 15.132 -4.831 -11.196 1.00 97.56 212 LYS A C 1
ATOM 1629 O O . LYS A 1 212 ? 16.041 -4.081 -11.546 1.00 97.56 212 LYS A O 1
ATOM 1634 N N . ARG A 1 213 ? 14.722 -5.853 -11.954 1.00 95.31 213 ARG A N 1
ATOM 1635 C CA . ARG A 1 213 ? 15.264 -6.132 -13.293 1.00 95.31 213 ARG A CA 1
ATOM 1636 C C . ARG A 1 213 ? 15.020 -4.954 -14.239 1.00 95.31 213 ARG A C 1
ATOM 1638 O O . ARG A 1 213 ? 15.955 -4.545 -14.927 1.00 95.31 213 ARG A O 1
ATOM 1645 N N . ALA A 1 214 ? 13.830 -4.359 -14.230 1.00 95.88 214 ALA A N 1
ATOM 1646 C CA . ALA A 1 214 ? 13.536 -3.163 -15.022 1.00 95.88 214 ALA A CA 1
ATOM 1647 C C . ALA A 1 214 ? 14.477 -1.993 -14.706 1.00 95.88 214 ALA A C 1
ATOM 1649 O O . ALA A 1 214 ? 14.982 -1.346 -15.621 1.00 95.88 214 ALA A O 1
ATOM 1650 N N . ARG A 1 215 ? 14.826 -1.802 -13.429 1.00 95.19 215 ARG A N 1
ATOM 1651 C CA . ARG A 1 215 ? 15.776 -0.765 -12.988 1.00 95.19 215 ARG A CA 1
ATOM 1652 C C . ARG A 1 215 ? 17.243 -1.045 -13.334 1.00 95.19 215 ARG A C 1
ATOM 1654 O O . ARG A 1 215 ? 18.074 -0.149 -13.213 1.00 95.19 215 ARG A O 1
ATOM 1661 N N . THR A 1 216 ? 17.592 -2.263 -13.755 1.00 95.62 216 THR A N 1
ATOM 1662 C CA . THR A 1 216 ? 18.957 -2.573 -14.227 1.00 95.62 216 THR A CA 1
ATOM 1663 C C . THR A 1 216 ? 19.187 -2.222 -15.697 1.00 95.62 216 THR A C 1
ATOM 1665 O O . THR A 1 216 ? 20.333 -2.226 -16.149 1.00 95.62 216 THR A O 1
ATOM 1668 N N . LEU A 1 217 ? 18.120 -1.910 -16.439 1.00 94.81 217 LEU A N 1
ATOM 1669 C CA . LEU A 1 217 ? 18.214 -1.436 -17.816 1.00 94.81 217 LEU A CA 1
ATOM 1670 C C . LEU A 1 217 ? 18.869 -0.052 -17.857 1.00 94.81 217 LEU A C 1
ATOM 1672 O O . LEU A 1 217 ? 18.680 0.779 -16.971 1.00 94.81 217 LEU A O 1
ATOM 1676 N N . THR A 1 218 ? 19.653 0.201 -18.901 1.00 94.69 218 THR A N 1
ATOM 1677 C CA . THR A 1 218 ? 20.359 1.476 -19.090 1.00 94.69 218 THR A CA 1
ATOM 1678 C C . THR A 1 218 ? 20.060 2.044 -20.470 1.00 94.69 218 THR A C 1
ATOM 1680 O O . THR A 1 218 ? 19.493 1.362 -21.316 1.00 94.69 218 THR A O 1
ATOM 1683 N N . GLU A 1 219 ? 20.496 3.270 -20.756 1.00 91.56 219 GLU A N 1
ATOM 1684 C CA . GLU A 1 219 ? 20.364 3.872 -22.096 1.00 91.56 219 GLU A CA 1
ATOM 1685 C C . GLU A 1 219 ? 21.022 3.037 -23.213 1.00 91.56 219 GLU A C 1
ATOM 1687 O O . GLU A 1 219 ? 20.708 3.212 -24.387 1.00 91.56 219 GLU A O 1
ATOM 1692 N N . SER A 1 220 ? 21.937 2.127 -22.856 1.00 92.62 220 SER A N 1
ATOM 1693 C CA . SER A 1 220 ? 22.562 1.190 -23.797 1.00 92.62 220 SER A CA 1
ATOM 1694 C C . SER A 1 220 ? 21.740 -0.075 -24.065 1.00 92.62 220 SER A C 1
ATOM 1696 O O . SER A 1 220 ? 22.060 -0.809 -25.001 1.00 92.62 220 SER A O 1
ATOM 1698 N N . SER A 1 221 ? 20.698 -0.331 -23.270 1.00 94.81 221 SER A N 1
ATOM 1699 C CA . SER A 1 221 ? 19.789 -1.458 -23.455 1.00 94.81 221 SER A CA 1
ATOM 1700 C C . SER A 1 221 ? 18.990 -1.294 -24.742 1.00 94.81 221 SER A C 1
ATOM 1702 O O . SER A 1 221 ? 18.464 -0.226 -25.058 1.00 94.81 221 SER A O 1
ATOM 1704 N N . SER A 1 222 ? 18.908 -2.376 -25.503 1.00 94.94 222 SER A N 1
ATOM 1705 C CA . SER A 1 222 ? 18.143 -2.420 -26.740 1.00 94.94 222 SER A CA 1
ATOM 1706 C C . SER A 1 222 ? 16.639 -2.401 -26.466 1.00 94.94 222 SER A C 1
ATOM 1708 O O . SER A 1 222 ? 16.160 -2.846 -25.423 1.00 94.94 222 SER A O 1
ATOM 1710 N N . ASN A 1 223 ? 15.870 -1.948 -27.455 1.00 92.94 223 ASN A N 1
ATOM 1711 C CA . ASN A 1 223 ? 14.412 -2.014 -27.395 1.00 92.94 223 ASN A CA 1
ATOM 1712 C C . ASN A 1 223 ? 13.896 -3.453 -27.192 1.00 92.94 223 ASN A C 1
ATOM 1714 O O . ASN A 1 223 ? 12.908 -3.631 -26.493 1.00 92.94 223 ASN A O 1
ATOM 1718 N N . GLU A 1 224 ? 14.569 -4.470 -27.744 1.00 95.06 224 GLU A N 1
ATOM 1719 C CA . GLU A 1 224 ? 14.182 -5.881 -27.588 1.00 95.06 224 GLU A CA 1
ATOM 1720 C C . GLU A 1 224 ? 14.367 -6.376 -26.143 1.00 95.06 224 GLU A C 1
ATOM 1722 O O . GLU A 1 224 ? 13.488 -7.049 -25.607 1.00 95.06 224 GLU A O 1
ATOM 1727 N N . GLU A 1 225 ? 15.458 -5.983 -25.476 1.00 94.69 225 GLU A N 1
ATOM 1728 C CA . GLU A 1 225 ? 15.664 -6.261 -24.046 1.00 94.69 225 GLU A CA 1
ATOM 1729 C C . GLU A 1 225 ? 14.597 -5.571 -23.188 1.00 94.69 225 GLU A C 1
ATOM 1731 O O . GLU A 1 225 ? 13.979 -6.211 -22.334 1.00 94.69 225 GLU A O 1
ATOM 1736 N N . CYS A 1 226 ? 14.328 -4.288 -23.455 1.00 95.75 226 CYS A N 1
ATOM 1737 C CA . CYS A 1 226 ? 13.273 -3.540 -22.773 1.00 95.75 226 CYS A CA 1
ATOM 1738 C C . CYS A 1 226 ? 11.886 -4.154 -23.025 1.00 95.75 226 CYS A C 1
ATOM 1740 O O . CYS A 1 226 ? 11.094 -4.263 -22.096 1.00 95.75 226 CYS A O 1
ATOM 1742 N N . ALA A 1 227 ? 11.599 -4.615 -24.246 1.00 96.06 227 ALA A N 1
ATOM 1743 C CA . ALA A 1 227 ? 10.343 -5.278 -24.589 1.00 96.06 227 ALA A CA 1
ATOM 1744 C C . ALA A 1 227 ? 10.174 -6.609 -23.844 1.00 96.06 227 ALA A C 1
ATOM 1746 O O . ALA A 1 227 ? 9.075 -6.931 -23.395 1.00 96.06 227 ALA A O 1
ATOM 1747 N N . GLY A 1 228 ? 11.261 -7.370 -23.676 1.00 96.50 228 GLY A N 1
ATOM 1748 C CA . GLY A 1 228 ? 11.265 -8.593 -22.876 1.00 96.50 228 GLY A CA 1
ATOM 1749 C C . GLY A 1 228 ? 10.914 -8.326 -21.413 1.00 96.50 228 GLY A C 1
ATOM 1750 O O . GLY A 1 228 ? 10.078 -9.026 -20.846 1.00 96.50 228 GLY A O 1
ATOM 1751 N N . VAL A 1 229 ? 11.492 -7.281 -20.812 1.00 96.81 229 VAL A N 1
ATOM 1752 C CA . VAL A 1 229 ? 11.154 -6.883 -19.436 1.00 96.81 229 VAL A CA 1
ATOM 1753 C C . VAL A 1 229 ? 9.724 -6.350 -19.343 1.00 96.81 229 VAL A C 1
ATOM 1755 O O . VAL A 1 229 ? 8.995 -6.769 -18.447 1.00 96.81 229 VAL A O 1
ATOM 1758 N N . ALA A 1 230 ? 9.295 -5.511 -20.287 1.00 97.12 230 ALA A N 1
ATOM 1759 C CA . ALA A 1 230 ? 7.935 -4.982 -20.350 1.00 97.12 230 ALA A CA 1
ATOM 1760 C C . ALA A 1 230 ? 6.878 -6.095 -20.414 1.00 97.12 230 ALA A C 1
ATOM 1762 O O . ALA A 1 230 ? 5.854 -6.009 -19.744 1.00 97.12 230 ALA A O 1
ATOM 1763 N N . ALA A 1 231 ? 7.131 -7.160 -21.182 1.00 97.06 231 ALA A N 1
ATOM 1764 C CA . ALA A 1 231 ? 6.227 -8.304 -21.269 1.00 97.06 231 ALA A CA 1
ATOM 1765 C C . ALA A 1 231 ? 6.084 -9.044 -19.932 1.00 97.06 231 ALA A C 1
ATOM 1767 O O . ALA A 1 231 ? 4.993 -9.502 -19.602 1.00 97.06 231 ALA A O 1
ATOM 1768 N N . ILE A 1 232 ? 7.171 -9.149 -19.163 1.00 97.75 232 ILE A N 1
ATOM 1769 C CA . ILE A 1 232 ? 7.126 -9.790 -17.850 1.00 97.75 232 ILE A CA 1
ATOM 1770 C C . ILE A 1 232 ? 6.384 -8.904 -16.846 1.00 97.75 232 ILE A C 1
ATOM 1772 O O . ILE A 1 232 ? 5.457 -9.384 -16.204 1.00 97.75 232 ILE A O 1
ATOM 1776 N N . LEU A 1 233 ? 6.711 -7.608 -16.787 1.00 97.56 233 LEU A N 1
ATOM 1777 C CA . LEU A 1 233 ? 5.999 -6.667 -15.918 1.00 97.56 233 LEU A CA 1
ATOM 1778 C C . LEU A 1 233 ? 4.504 -6.624 -16.242 1.00 97.56 233 LEU A C 1
ATOM 1780 O O . LEU A 1 233 ? 3.686 -6.569 -15.335 1.00 97.56 233 LEU A O 1
ATOM 1784 N N . LYS A 1 234 ? 4.131 -6.699 -17.526 1.00 97.38 234 LYS A N 1
ATOM 1785 C CA . LYS A 1 234 ? 2.724 -6.785 -17.929 1.00 97.38 234 LYS A CA 1
ATOM 1786 C C . LYS A 1 234 ? 2.045 -8.039 -17.375 1.00 97.38 234 LYS A C 1
ATOM 1788 O O . LYS A 1 234 ? 0.944 -7.948 -16.857 1.00 97.38 234 LYS A O 1
ATOM 1793 N N . ALA A 1 235 ? 2.715 -9.189 -17.424 1.00 97.94 235 ALA A N 1
ATOM 1794 C CA . ALA A 1 235 ? 2.184 -10.416 -16.833 1.00 97.94 235 ALA A CA 1
ATOM 1795 C C . ALA A 1 235 ? 2.085 -10.353 -15.296 1.00 97.94 235 ALA A C 1
ATOM 1797 O O . ALA A 1 235 ? 1.304 -11.102 -14.703 1.00 97.94 235 ALA A O 1
ATOM 1798 N N . ASP A 1 236 ? 2.900 -9.525 -14.640 1.00 97.81 236 ASP A N 1
ATOM 1799 C CA . ASP A 1 236 ? 2.803 -9.265 -13.202 1.00 97.81 236 ASP A CA 1
ATOM 1800 C C . ASP A 1 236 ? 1.634 -8.330 -12.878 1.00 97.81 236 ASP A C 1
ATOM 1802 O O . ASP A 1 236 ? 0.894 -8.619 -11.943 1.00 97.81 236 ASP A O 1
ATOM 1806 N N . MET A 1 237 ? 1.414 -7.283 -13.682 1.00 98.00 237 MET A N 1
ATOM 1807 C CA . MET A 1 237 ? 0.231 -6.412 -13.595 1.00 98.00 237 MET A CA 1
ATOM 1808 C C . MET A 1 237 ? -1.064 -7.213 -13.776 1.00 98.00 237 MET A C 1
ATOM 1810 O O . MET A 1 237 ? -1.926 -7.167 -12.906 1.00 98.00 237 MET A O 1
ATOM 1814 N N . ASP A 1 238 ? -1.140 -8.075 -14.796 1.00 97.69 238 ASP A N 1
ATOM 1815 C CA . ASP A 1 238 ? -2.286 -8.977 -14.990 1.00 97.69 238 ASP A CA 1
ATOM 1816 C C . ASP A 1 238 ? -2.501 -9.908 -13.772 1.00 97.69 238 ASP A C 1
ATOM 1818 O O . ASP A 1 238 ? -3.617 -10.316 -13.461 1.00 97.69 238 ASP A O 1
ATOM 1822 N N . ALA A 1 239 ? -1.430 -10.281 -13.060 1.00 97.56 239 ALA A N 1
ATOM 1823 C CA . ALA A 1 239 ? -1.522 -11.135 -11.877 1.00 97.56 239 ALA A CA 1
ATOM 1824 C C . ALA A 1 239 ? -1.965 -10.381 -10.607 1.00 97.56 239 ALA A C 1
ATOM 1826 O O . ALA A 1 239 ? -2.434 -11.028 -9.666 1.00 97.56 239 ALA A O 1
ATOM 1827 N N . PHE A 1 240 ? -1.869 -9.045 -10.574 1.00 97.69 240 PHE A N 1
ATOM 1828 C CA . PHE A 1 240 ? -2.404 -8.225 -9.480 1.00 97.69 240 PHE A CA 1
ATOM 1829 C C . PHE A 1 240 ? -3.933 -8.282 -9.387 1.00 97.69 240 PHE A C 1
ATOM 1831 O O . PHE A 1 240 ? -4.475 -8.032 -8.310 1.00 97.69 240 PHE A O 1
ATOM 1838 N N . ASP A 1 241 ? -4.633 -8.683 -10.453 1.00 95.56 241 ASP A N 1
ATOM 1839 C CA . ASP A 1 241 ? -6.089 -8.864 -10.438 1.00 95.56 241 ASP A CA 1
ATOM 1840 C C . ASP A 1 241 ? -6.562 -9.767 -9.287 1.00 95.56 241 ASP A C 1
ATOM 1842 O O . ASP A 1 241 ? -7.591 -9.503 -8.660 1.00 95.56 241 ASP A O 1
ATOM 1846 N N . GLU A 1 242 ? -5.788 -10.798 -8.938 1.00 95.94 242 GLU A N 1
ATOM 1847 C CA . GLU A 1 242 ? -6.100 -11.687 -7.811 1.00 95.94 242 GLU A CA 1
ATOM 1848 C C . GLU A 1 242 ? -6.017 -10.962 -6.453 1.00 95.94 242 GLU A C 1
ATOM 1850 O O . GLU A 1 242 ? -6.817 -11.229 -5.551 1.00 95.94 242 GLU A O 1
ATOM 1855 N N . VAL A 1 243 ? -5.114 -9.984 -6.315 1.00 97.56 243 VAL A N 1
ATOM 1856 C CA . VAL A 1 243 ? -5.040 -9.103 -5.136 1.00 97.56 243 VAL A CA 1
ATOM 1857 C C . VAL A 1 243 ? -6.295 -8.228 -5.066 1.00 97.56 243 VAL A C 1
ATOM 1859 O O . VAL A 1 243 ? -6.913 -8.090 -4.010 1.00 97.56 243 VAL A O 1
ATOM 1862 N N . PHE A 1 244 ? -6.753 -7.701 -6.204 1.00 97.50 244 PHE A N 1
ATOM 1863 C CA . PHE A 1 244 ? -7.961 -6.874 -6.256 1.00 97.50 244 PHE A CA 1
ATOM 1864 C C . PHE A 1 244 ? -9.238 -7.659 -5.952 1.00 97.50 244 PHE A C 1
ATOM 1866 O O . PHE A 1 244 ? -10.180 -7.098 -5.385 1.00 97.50 244 PHE A O 1
ATOM 1873 N N . VAL A 1 245 ? -9.276 -8.958 -6.259 1.00 96.56 245 VAL A N 1
ATOM 1874 C CA . VAL A 1 245 ? -10.361 -9.853 -5.828 1.00 96.56 245 VAL A CA 1
ATOM 1875 C C . VAL A 1 245 ? -10.395 -9.982 -4.305 1.00 96.56 245 VAL A C 1
ATOM 1877 O O . VAL A 1 245 ? -11.483 -9.968 -3.718 1.00 96.56 245 VAL A O 1
ATOM 1880 N N . HIS A 1 246 ? -9.236 -10.086 -3.654 1.00 96.19 246 HIS A N 1
ATOM 1881 C CA . HIS A 1 246 ? -9.149 -10.088 -2.196 1.00 96.19 246 HIS A CA 1
ATOM 1882 C C . HIS A 1 246 ? -9.622 -8.745 -1.604 1.00 96.19 246 HIS A C 1
ATOM 1884 O O . HIS A 1 246 ? -10.498 -8.745 -0.732 1.00 96.19 246 HIS A O 1
ATOM 1890 N N . TYR A 1 247 ? -9.180 -7.607 -2.157 1.00 97.12 247 TYR A N 1
ATOM 1891 C CA . TYR A 1 247 ? -9.641 -6.281 -1.716 1.00 97.12 247 TYR A CA 1
ATOM 1892 C C . TYR A 1 247 ? -11.152 -6.108 -1.860 1.00 97.12 247 TYR A C 1
ATOM 1894 O O . TYR A 1 247 ? -11.844 -5.730 -0.918 1.00 97.12 247 TYR A O 1
ATOM 1902 N N . LYS A 1 248 ? -11.703 -6.505 -3.006 1.00 96.06 248 LYS A N 1
ATOM 1903 C CA . LYS A 1 248 ? -13.148 -6.474 -3.225 1.00 96.06 248 LYS A CA 1
ATOM 1904 C C . LYS A 1 248 ? -13.898 -7.306 -2.185 1.00 96.06 248 LYS A C 1
ATOM 1906 O O . LYS A 1 248 ? -14.977 -6.933 -1.732 1.00 96.06 248 LYS A O 1
ATOM 1911 N N . ARG A 1 249 ? -13.338 -8.447 -1.779 1.00 94.25 249 ARG A N 1
ATOM 1912 C CA . ARG A 1 249 ? -13.971 -9.313 -0.785 1.00 94.25 249 ARG A CA 1
ATOM 1913 C C . ARG A 1 249 ? -14.036 -8.660 0.590 1.00 94.25 249 ARG A C 1
ATOM 1915 O O . ARG A 1 249 ? -15.095 -8.725 1.212 1.00 94.25 249 ARG A O 1
ATOM 1922 N N . LYS A 1 250 ? -12.955 -8.043 1.075 1.00 93.56 250 LYS A N 1
ATOM 1923 C CA . LYS A 1 250 ? -13.004 -7.329 2.364 1.00 93.56 250 LYS A CA 1
ATOM 1924 C C . LYS A 1 250 ? -13.923 -6.104 2.286 1.00 93.56 250 LYS A C 1
ATOM 1926 O O . LYS A 1 250 ? -14.713 -5.897 3.206 1.00 93.56 250 LYS A O 1
ATOM 1931 N N . GLU A 1 251 ? -13.918 -5.385 1.164 1.00 94.56 251 GLU A N 1
ATOM 1932 C CA . GLU A 1 251 ? -14.775 -4.219 0.926 1.00 94.56 251 GLU A CA 1
ATOM 1933 C C . GLU A 1 251 ? -16.267 -4.575 0.918 1.00 94.56 251 GLU A C 1
ATOM 1935 O O . GLU A 1 251 ? -17.077 -3.882 1.529 1.00 94.56 251 GLU A O 1
ATOM 1940 N N . GLU A 1 252 ? -16.649 -5.669 0.256 1.00 93.44 252 GLU A N 1
ATOM 1941 C CA . GLU A 1 252 ? -18.057 -6.047 0.091 1.00 93.44 252 GLU A CA 1
ATOM 1942 C C . GLU A 1 252 ? -18.581 -6.942 1.221 1.00 93.44 252 GLU A C 1
ATOM 1944 O O . GLU A 1 252 ? -19.773 -6.902 1.541 1.00 93.44 252 GLU A O 1
ATOM 1949 N N . LEU A 1 253 ? -17.726 -7.778 1.821 1.00 90.62 253 LEU A N 1
ATOM 1950 C CA . LEU A 1 253 ? -18.159 -8.783 2.795 1.00 90.62 253 LEU A CA 1
ATOM 1951 C C . LEU A 1 253 ? -17.791 -8.434 4.231 1.00 90.62 253 LEU A C 1
ATOM 1953 O O . LEU A 1 253 ? -18.554 -8.798 5.123 1.00 90.62 253 LEU A O 1
ATOM 1957 N N . LEU A 1 254 ? -16.679 -7.741 4.485 1.00 91.00 254 LEU A N 1
ATOM 1958 C CA . LEU A 1 254 ? -16.218 -7.482 5.851 1.00 91.00 254 LEU A CA 1
ATOM 1959 C C . LEU A 1 254 ? -16.587 -6.078 6.329 1.00 91.00 254 LEU A C 1
ATOM 1961 O O . LEU A 1 254 ? -17.244 -5.939 7.364 1.00 91.00 254 LEU A O 1
ATOM 1965 N N . PHE A 1 255 ? -16.246 -5.047 5.554 1.00 92.69 255 PHE A N 1
ATOM 1966 C CA . PHE A 1 255 ? -16.499 -3.653 5.931 1.00 92.69 255 PHE A CA 1
ATOM 1967 C C . PHE A 1 255 ? -17.969 -3.375 6.273 1.00 92.69 255 PHE A C 1
ATOM 1969 O O . PHE A 1 255 ? -18.214 -2.827 7.348 1.00 92.69 255 PHE A O 1
ATOM 1976 N N . PRO A 1 256 ? -18.979 -3.841 5.506 1.00 92.00 256 PRO A N 1
ATOM 1977 C CA . PRO A 1 256 ? -20.374 -3.544 5.830 1.00 92.00 256 PRO A CA 1
ATOM 1978 C C . PRO A 1 256 ? -20.840 -4.182 7.140 1.00 92.00 256 PRO A C 1
ATOM 1980 O O . PRO A 1 256 ? -21.851 -3.762 7.700 1.00 92.00 256 PRO A O 1
ATOM 1983 N N . HIS A 1 257 ? -20.161 -5.232 7.613 1.00 89.81 257 HIS A N 1
ATOM 1984 C CA . HIS A 1 257 ? -20.451 -5.836 8.910 1.00 89.81 257 HIS A CA 1
ATOM 1985 C C . HIS A 1 257 ? -19.841 -5.008 10.039 1.00 89.81 257 HIS A C 1
ATOM 1987 O O . HIS A 1 257 ? -20.552 -4.710 10.992 1.00 89.81 257 HIS A O 1
ATOM 1993 N N . LEU A 1 258 ? -18.588 -4.567 9.905 1.00 86.88 258 LEU A N 1
ATOM 1994 C CA . LEU A 1 258 ? -17.938 -3.677 10.876 1.00 86.88 258 LEU A CA 1
ATOM 1995 C C . LEU A 1 258 ? -18.666 -2.334 11.009 1.00 86.88 258 LEU A C 1
ATOM 1997 O O . LEU A 1 258 ? -18.924 -1.871 12.118 1.00 86.88 258 LEU A O 1
ATOM 2001 N N . GLU A 1 259 ? -19.096 -1.753 9.892 1.00 87.56 259 GLU A N 1
ATOM 2002 C CA . GLU A 1 259 ? -19.814 -0.478 9.888 1.00 87.56 259 GLU A CA 1
ATOM 2003 C C . GLU A 1 259 ? -21.174 -0.562 10.594 1.00 87.56 259 GLU A C 1
ATOM 2005 O O . GLU A 1 259 ? -21.602 0.408 11.215 1.00 87.56 259 GLU A O 1
ATOM 2010 N N . ARG A 1 260 ? -21.844 -1.727 10.573 1.00 87.25 260 ARG A N 1
ATOM 2011 C CA . ARG A 1 260 ? -23.070 -1.960 11.364 1.00 87.25 260 ARG A CA 1
ATOM 2012 C C . ARG A 1 260 ? -22.820 -1.987 12.872 1.00 87.25 260 ARG A C 1
ATOM 2014 O O . ARG A 1 260 ? -23.773 -1.834 13.630 1.00 87.25 260 ARG A O 1
ATOM 2021 N N . HIS A 1 261 ? -21.575 -2.189 13.289 1.00 83.19 261 HIS A N 1
ATOM 2022 C CA . HIS A 1 261 ? -21.122 -2.069 14.672 1.00 83.19 261 HIS A CA 1
ATOM 2023 C C . HIS A 1 261 ? -20.524 -0.682 14.968 1.00 83.19 261 HIS A C 1
ATOM 2025 O O . HIS A 1 261 ? -19.797 -0.535 15.944 1.00 83.19 261 HIS A O 1
ATOM 2031 N N . ASP A 1 262 ? -20.813 0.324 14.133 1.00 82.06 262 ASP A N 1
ATOM 2032 C CA . ASP A 1 262 ? -20.297 1.698 14.225 1.00 82.06 262 ASP A CA 1
ATOM 2033 C C . ASP A 1 262 ? -18.763 1.819 14.070 1.00 82.06 262 ASP A C 1
ATOM 2035 O O . ASP A 1 262 ? -18.180 2.879 14.304 1.00 82.06 262 ASP A O 1
ATOM 2039 N N . ILE A 1 263 ? -18.096 0.766 13.581 1.00 80.56 263 ILE A N 1
ATOM 2040 C CA . ILE A 1 263 ? -16.655 0.748 13.302 1.00 80.56 263 ILE A CA 1
ATOM 2041 C C . ILE A 1 263 ? -16.444 1.136 11.837 1.00 80.56 263 ILE A C 1
ATOM 2043 O O . ILE A 1 263 ? -16.468 0.294 10.943 1.00 80.56 263 ILE A O 1
ATOM 2047 N N . THR A 1 264 ? -16.263 2.436 11.580 1.00 79.44 264 THR A N 1
ATOM 2048 C CA . THR A 1 264 ? -16.155 2.979 10.204 1.00 79.44 264 THR A CA 1
ATOM 2049 C C . THR A 1 264 ? -14.770 3.512 9.837 1.00 79.44 264 THR A C 1
ATOM 2051 O O . THR A 1 264 ? -14.541 3.883 8.689 1.00 79.44 264 THR A O 1
ATOM 2054 N N . GLY A 1 265 ? -13.846 3.606 10.798 1.00 79.31 265 GLY A N 1
ATOM 2055 C CA . GLY A 1 265 ? -12.483 4.078 10.536 1.00 79.31 265 GLY A CA 1
ATOM 2056 C C . GLY A 1 265 ? -11.710 3.152 9.595 1.00 79.31 265 GLY A C 1
ATOM 2057 O O . GLY A 1 265 ? -11.329 3.605 8.518 1.00 79.31 265 GLY A O 1
ATOM 2058 N N . PRO A 1 266 ? -11.523 1.864 9.944 1.00 79.00 266 PRO A N 1
ATOM 2059 C CA . PRO A 1 266 ? -10.740 0.935 9.131 1.00 79.00 266 PRO A CA 1
ATOM 2060 C C . PRO A 1 266 ? -11.235 0.828 7.686 1.00 79.00 266 PRO A C 1
ATOM 2062 O O . PRO A 1 266 ? -10.423 0.904 6.771 1.00 79.00 266 PRO A O 1
ATOM 2065 N N . SER A 1 267 ? -12.554 0.743 7.471 1.00 83.94 267 SER A N 1
ATOM 2066 C CA . SER A 1 267 ? -13.126 0.617 6.125 1.00 83.94 267 SER A CA 1
ATOM 2067 C C . SER A 1 267 ? -12.803 1.818 5.239 1.00 83.94 267 SER A C 1
ATOM 2069 O O . SER A 1 267 ? -12.358 1.643 4.110 1.00 83.94 267 SER A O 1
ATOM 2071 N N . LYS A 1 268 ? -12.949 3.046 5.752 1.00 83.25 268 LYS A N 1
ATOM 2072 C CA . LYS A 1 268 ? -12.664 4.271 4.984 1.00 83.25 268 LYS A CA 1
ATOM 2073 C C . LYS A 1 268 ? -11.188 4.416 4.632 1.00 83.25 268 LYS A C 1
ATOM 2075 O O . LYS A 1 268 ? -10.863 4.859 3.535 1.00 83.25 268 LYS A O 1
ATOM 2080 N N . VAL A 1 269 ? -10.308 4.071 5.569 1.00 82.94 269 VAL A N 1
ATOM 2081 C CA . VAL A 1 269 ? -8.857 4.204 5.397 1.00 82.94 269 VAL A CA 1
ATOM 2082 C C . VAL A 1 269 ? -8.326 3.147 4.439 1.00 82.94 269 VAL A C 1
ATOM 2084 O O . VAL A 1 269 ? -7.604 3.470 3.499 1.00 82.94 269 VAL A O 1
ATOM 2087 N N . MET A 1 270 ? -8.704 1.888 4.661 1.00 87.94 270 MET A N 1
ATOM 2088 C CA . MET A 1 270 ? -8.231 0.779 3.841 1.00 87.94 270 MET A CA 1
ATOM 2089 C C . MET A 1 270 ? -8.762 0.880 2.414 1.00 87.94 270 MET A C 1
ATOM 2091 O O . MET A 1 270 ? -7.983 0.684 1.495 1.00 87.94 270 MET A O 1
ATOM 2095 N N . TRP A 1 271 ? -10.009 1.318 2.213 1.00 89.75 271 TRP A N 1
ATOM 2096 C CA . TRP A 1 271 ? -10.542 1.550 0.868 1.00 89.75 271 TRP A CA 1
ATOM 2097 C C . TRP A 1 271 ? -9.689 2.539 0.067 1.00 89.75 271 TRP A C 1
ATOM 2099 O O . TRP A 1 271 ? -9.316 2.266 -1.071 1.00 89.75 271 TRP A O 1
ATOM 2109 N N . GLY A 1 272 ? -9.343 3.687 0.663 1.00 89.31 272 GLY A N 1
ATOM 2110 C CA . GLY A 1 272 ? -8.490 4.673 -0.005 1.00 89.31 272 GLY A CA 1
ATOM 2111 C C . GLY A 1 272 ? -7.135 4.083 -0.398 1.00 89.31 272 GLY A C 1
ATOM 2112 O O . GLY A 1 272 ? -6.648 4.329 -1.499 1.00 89.31 272 GLY A O 1
ATOM 2113 N N . LYS A 1 273 ? -6.567 3.236 0.465 1.00 89.94 273 LYS A N 1
ATOM 2114 C CA . LYS A 1 273 ? -5.285 2.582 0.204 1.00 89.94 273 LYS A CA 1
ATOM 2115 C C . LYS A 1 273 ? -5.386 1.458 -0.837 1.00 89.94 273 LYS A C 1
ATOM 2117 O O . LYS A 1 273 ? -4.472 1.305 -1.641 1.00 89.94 273 LYS A O 1
ATOM 2122 N N . ASP A 1 274 ? -6.498 0.727 -0.879 1.00 94.31 274 ASP A N 1
ATOM 2123 C CA . ASP A 1 274 ? -6.787 -0.243 -1.942 1.00 94.31 274 ASP A CA 1
ATOM 2124 C C . ASP A 1 274 ? -6.855 0.457 -3.309 1.00 94.31 274 ASP A C 1
ATOM 2126 O O . ASP A 1 274 ? -6.296 -0.032 -4.294 1.00 94.31 274 ASP A O 1
ATOM 2130 N N . ASP A 1 275 ? -7.482 1.637 -3.363 1.00 95.69 275 ASP A N 1
ATOM 2131 C CA . ASP A 1 275 ? -7.549 2.456 -4.574 1.00 95.69 275 ASP A CA 1
ATOM 2132 C C . ASP A 1 275 ? -6.179 3.003 -4.990 1.00 95.69 275 ASP A C 1
ATOM 2134 O O . ASP A 1 275 ? -5.891 3.043 -6.185 1.00 95.69 275 ASP A O 1
ATOM 2138 N N . GLU A 1 276 ? -5.307 3.381 -4.052 1.00 95.44 276 GLU A N 1
ATOM 2139 C CA . GLU A 1 276 ? -3.920 3.758 -4.365 1.00 95.44 276 GLU A CA 1
ATOM 2140 C C . GLU A 1 276 ? -3.175 2.623 -5.083 1.00 95.44 276 GLU A C 1
ATOM 2142 O O . GLU A 1 276 ? -2.600 2.854 -6.147 1.00 95.44 276 GLU A O 1
ATOM 2147 N N . VAL A 1 277 ? -3.263 1.384 -4.581 1.00 97.81 277 VAL A N 1
ATOM 2148 C CA . VAL A 1 277 ? -2.623 0.218 -5.222 1.00 97.81 277 VAL A CA 1
ATOM 2149 C C . VAL A 1 277 ? -3.206 -0.032 -6.615 1.00 97.81 277 VAL A C 1
ATOM 2151 O O . VAL A 1 277 ? -2.456 -0.215 -7.575 1.00 97.81 277 VAL A O 1
ATOM 2154 N N . ARG A 1 278 ? -4.538 0.006 -6.762 1.00 98.12 278 ARG A N 1
ATOM 2155 C CA . ARG A 1 278 ? -5.200 -0.141 -8.074 1.00 98.12 278 ARG A CA 1
ATOM 2156 C C . ARG A 1 278 ? -4.737 0.929 -9.057 1.00 98.12 278 ARG A C 1
ATOM 2158 O O . ARG A 1 278 ? -4.444 0.627 -10.210 1.00 98.12 278 ARG A O 1
ATOM 2165 N N . ASN A 1 279 ? -4.681 2.182 -8.615 1.00 98.19 279 ASN A N 1
ATOM 2166 C CA . ASN A 1 279 ? -4.270 3.304 -9.453 1.00 98.19 279 ASN A CA 1
ATOM 2167 C C . ASN A 1 279 ? -2.804 3.194 -9.871 1.00 98.19 279 ASN A C 1
ATOM 2169 O O . ASN A 1 279 ? -2.493 3.499 -11.021 1.00 98.19 279 ASN A O 1
ATOM 2173 N N . ALA A 1 280 ? -1.929 2.727 -8.980 1.00 98.31 280 ALA A N 1
ATOM 2174 C CA . ALA A 1 280 ? -0.523 2.515 -9.283 1.00 98.31 280 ALA A CA 1
ATOM 2175 C C . ALA A 1 280 ? -0.335 1.444 -10.375 1.00 98.31 280 ALA A C 1
ATOM 2177 O O . ALA A 1 280 ? 0.314 1.702 -11.391 1.00 98.31 280 ALA A O 1
ATOM 2178 N N . VAL A 1 281 ? -0.998 0.287 -10.242 1.00 98.50 281 VAL A N 1
ATOM 2179 C CA . VAL A 1 281 ? -0.966 -0.784 -11.259 1.00 98.50 281 VAL A CA 1
ATOM 2180 C C . VAL A 1 281 ? -1.551 -0.305 -12.594 1.00 98.50 281 VAL A C 1
ATOM 2182 O O . VAL A 1 281 ? -0.899 -0.428 -13.630 1.00 98.50 281 VAL A O 1
ATOM 2185 N N . ASN A 1 282 ? -2.721 0.340 -12.582 1.00 98.00 282 ASN A N 1
ATOM 2186 C CA . ASN A 1 282 ? -3.335 0.890 -13.798 1.00 98.00 282 ASN A CA 1
ATOM 2187 C C . ASN A 1 282 ? -2.459 1.972 -14.462 1.00 98.00 282 ASN A C 1
ATOM 2189 O O . ASN A 1 282 ? -2.439 2.108 -15.687 1.00 98.00 282 ASN A O 1
ATOM 2193 N N . GLY A 1 283 ? -1.730 2.758 -13.663 1.00 97.94 283 GLY A N 1
ATOM 2194 C CA . GLY A 1 283 ? -0.764 3.744 -14.145 1.00 97.94 283 GLY A CA 1
ATOM 2195 C C . GLY A 1 283 ? 0.406 3.090 -14.881 1.00 97.94 283 GLY A C 1
ATOM 2196 O O . GLY A 1 283 ? 0.749 3.513 -15.989 1.00 97.94 283 GLY A O 1
ATOM 2197 N N . ALA A 1 284 ? 0.964 2.019 -14.311 1.00 97.88 284 ALA A N 1
ATOM 2198 C CA . ALA A 1 284 ? 2.007 1.212 -14.943 1.00 97.88 284 ALA A CA 1
ATOM 2199 C C . ALA A 1 284 ? 1.536 0.601 -16.277 1.00 97.88 284 ALA A C 1
ATOM 2201 O O . ALA A 1 284 ? 2.251 0.679 -17.282 1.00 97.88 284 ALA A O 1
ATOM 2202 N N . GLU A 1 285 ? 0.317 0.056 -16.321 1.00 97.19 285 GLU A N 1
ATOM 2203 C CA . GLU A 1 285 ? -0.271 -0.500 -17.546 1.00 97.19 285 GLU A CA 1
ATOM 2204 C C . GLU A 1 285 ? -0.431 0.565 -18.632 1.00 97.19 285 GLU A C 1
ATOM 2206 O O . GLU A 1 285 ? 0.021 0.378 -19.767 1.00 97.19 285 GLU A O 1
ATOM 2211 N N . ALA A 1 286 ? -1.006 1.717 -18.279 1.00 97.19 286 ALA A N 1
ATOM 2212 C CA . ALA A 1 286 ? -1.216 2.820 -19.209 1.00 97.19 286 ALA A CA 1
ATOM 2213 C C . ALA A 1 286 ? 0.106 3.335 -19.810 1.00 97.19 286 ALA A C 1
ATOM 2215 O O . ALA A 1 286 ? 0.171 3.651 -21.005 1.00 97.19 286 ALA A O 1
ATOM 2216 N N . LEU A 1 287 ? 1.188 3.382 -19.023 1.00 96.31 287 LEU A N 1
ATOM 2217 C CA . LEU A 1 287 ? 2.521 3.716 -19.534 1.00 96.31 287 LEU A CA 1
ATOM 2218 C C . LEU A 1 287 ? 3.004 2.709 -20.587 1.00 96.31 287 LEU A C 1
ATOM 2220 O O . LEU A 1 287 ? 3.507 3.111 -21.638 1.00 96.31 287 LEU A O 1
ATOM 2224 N N . LEU A 1 288 ? 2.827 1.407 -20.353 1.00 95.00 288 LEU A N 1
ATOM 2225 C CA . LEU A 1 288 ? 3.220 0.387 -21.328 1.00 95.00 288 LEU A CA 1
ATOM 2226 C C . LEU A 1 288 ? 2.371 0.418 -22.602 1.00 95.00 288 LEU A C 1
ATOM 2228 O O . LEU A 1 288 ? 2.897 0.175 -23.692 1.00 95.00 288 LEU A O 1
ATOM 2232 N N . GLU A 1 289 ? 1.077 0.710 -22.495 1.00 92.94 289 GLU A N 1
ATOM 2233 C CA . GLU A 1 289 ? 0.181 0.795 -23.653 1.00 92.94 289 GLU A CA 1
ATOM 2234 C C . GLU A 1 289 ? 0.491 2.005 -24.538 1.00 92.94 289 GLU A C 1
ATOM 2236 O O . GLU A 1 289 ? 0.509 1.901 -25.768 1.00 92.94 289 GLU A O 1
ATOM 2241 N N . THR A 1 290 ? 0.803 3.144 -23.919 1.00 92.94 290 THR A N 1
ATOM 2242 C CA . THR A 1 290 ? 1.138 4.389 -24.627 1.00 92.94 290 THR A CA 1
ATOM 2243 C C . THR A 1 290 ? 2.520 4.372 -25.282 1.00 92.94 290 THR A C 1
ATOM 2245 O O . THR A 1 290 ? 2.815 5.237 -26.108 1.00 92.94 290 THR A O 1
ATOM 2248 N N . ALA A 1 291 ? 3.344 3.363 -24.992 1.00 90.44 291 ALA A N 1
ATOM 2249 C CA . ALA A 1 291 ? 4.657 3.174 -25.599 1.00 90.44 291 ALA A CA 1
ATOM 2250 C C . ALA A 1 291 ? 4.604 2.690 -27.060 1.00 90.44 291 ALA A C 1
ATOM 2252 O O . ALA A 1 291 ? 5.592 2.808 -27.782 1.00 90.44 291 ALA A O 1
ATOM 2253 N N . TYR A 1 292 ? 3.483 2.116 -27.521 1.00 88.38 292 TYR A N 1
ATOM 2254 C CA . TYR A 1 292 ? 3.315 1.583 -28.887 1.00 88.38 292 TYR A CA 1
ATOM 2255 C C . TYR A 1 292 ? 4.473 0.676 -29.365 1.00 88.38 292 TYR A C 1
ATOM 2257 O O . TYR A 1 292 ? 4.889 0.728 -30.525 1.00 88.38 292 TYR A O 1
ATOM 2265 N N . GLY A 1 293 ? 5.015 -0.156 -28.467 1.00 86.06 293 GLY A N 1
ATOM 2266 C CA . GLY A 1 293 ? 6.141 -1.058 -28.752 1.00 86.06 293 GLY A CA 1
ATOM 2267 C C . GLY A 1 293 ? 7.528 -0.400 -28.707 1.00 86.06 293 GLY A C 1
ATOM 2268 O O . GLY A 1 293 ? 8.540 -1.068 -28.921 1.00 86.06 293 GLY A O 1
ATOM 2269 N N . GLN A 1 294 ? 7.605 0.901 -28.426 1.00 91.50 294 GLN A N 1
ATOM 2270 C CA . GLN A 1 294 ? 8.855 1.627 -28.231 1.00 91.50 294 GLN A CA 1
ATOM 2271 C C . GLN A 1 294 ? 9.192 1.696 -26.744 1.00 91.50 294 GLN A C 1
ATOM 2273 O O . GLN A 1 294 ? 8.802 2.618 -26.039 1.00 91.50 294 GLN A O 1
ATOM 2278 N N . TYR A 1 295 ? 9.924 0.690 -26.277 1.00 94.75 295 TYR A N 1
ATOM 2279 C CA . TYR A 1 295 ? 10.420 0.614 -24.913 1.00 94.75 295 TYR A CA 1
ATOM 2280 C C . TYR A 1 295 ? 11.868 1.095 -24.836 1.00 94.75 295 TYR A C 1
ATOM 2282 O O . TYR A 1 295 ? 12.713 0.673 -25.633 1.00 94.75 295 TYR A O 1
ATOM 2290 N N . ASP A 1 296 ? 12.142 1.945 -23.853 1.00 94.56 296 ASP A N 1
ATOM 2291 C CA . ASP A 1 296 ? 13.475 2.389 -23.460 1.00 94.56 296 ASP A CA 1
ATOM 2292 C C . ASP A 1 296 ? 13.641 2.292 -21.934 1.00 94.56 296 ASP A C 1
ATOM 2294 O O . ASP A 1 296 ? 12.687 2.015 -21.201 1.00 94.56 296 ASP A O 1
ATOM 2298 N N . ALA A 1 297 ? 14.867 2.487 -21.448 1.00 94.38 297 ALA A N 1
ATOM 2299 C CA . ALA A 1 297 ? 15.166 2.381 -20.023 1.00 94.38 297 ALA A CA 1
ATOM 2300 C C . ALA A 1 297 ? 14.444 3.438 -19.168 1.00 94.38 297 ALA A C 1
ATOM 2302 O O . ALA A 1 297 ? 14.125 3.160 -18.015 1.00 94.38 297 ALA A O 1
ATOM 2303 N N . GLY A 1 298 ? 14.156 4.621 -19.718 1.00 96.12 298 GLY A N 1
ATOM 2304 C CA . GLY A 1 298 ? 13.435 5.676 -19.006 1.00 96.12 298 GLY A CA 1
ATOM 2305 C C . GLY A 1 298 ? 11.976 5.298 -18.766 1.00 96.12 298 GLY A C 1
ATOM 2306 O O . GLY A 1 298 ? 11.479 5.428 -17.651 1.00 96.12 298 GLY A O 1
ATOM 2307 N N . LEU A 1 299 ? 11.313 4.748 -19.784 1.00 96.62 299 LEU A N 1
ATOM 2308 C CA . LEU A 1 299 ? 9.967 4.200 -19.654 1.00 96.62 299 LEU A CA 1
ATOM 2309 C C . LEU A 1 299 ? 9.931 3.038 -18.654 1.00 96.62 299 LEU A C 1
ATOM 2311 O O . LEU A 1 299 ? 9.045 2.995 -17.809 1.00 96.62 299 LEU A O 1
ATOM 2315 N N . MET A 1 300 ? 10.889 2.107 -18.725 1.00 97.31 300 MET A N 1
ATOM 2316 C CA . MET A 1 300 ? 10.948 0.976 -17.788 1.00 97.31 300 MET A CA 1
ATOM 2317 C C . MET A 1 300 ? 11.176 1.430 -16.344 1.00 97.31 300 MET A C 1
ATOM 2319 O O . MET A 1 300 ? 10.586 0.855 -15.435 1.00 97.31 300 MET A O 1
ATOM 2323 N N . ALA A 1 301 ? 11.978 2.477 -16.129 1.00 97.00 301 ALA A N 1
ATOM 2324 C CA . ALA A 1 301 ? 12.147 3.084 -14.814 1.00 97.00 301 ALA A CA 1
ATOM 2325 C C . ALA A 1 301 ? 10.845 3.727 -14.307 1.00 97.00 301 ALA A C 1
ATOM 2327 O O . ALA A 1 301 ? 10.482 3.504 -13.159 1.00 97.00 301 ALA A O 1
ATOM 2328 N N . ALA A 1 302 ? 10.108 4.440 -15.163 1.00 97.62 302 ALA A N 1
ATOM 2329 C CA . ALA A 1 302 ? 8.825 5.037 -14.787 1.00 97.62 302 ALA A CA 1
ATOM 2330 C C . ALA A 1 302 ? 7.756 3.978 -14.457 1.00 97.62 302 ALA A C 1
ATOM 2332 O O . ALA A 1 302 ? 7.005 4.127 -13.499 1.00 97.62 302 ALA A O 1
ATOM 2333 N N . VAL A 1 303 ? 7.704 2.881 -15.220 1.00 98.12 303 VAL A N 1
ATOM 2334 C CA . VAL A 1 303 ? 6.830 1.734 -14.913 1.00 98.12 303 VAL A CA 1
ATOM 2335 C C . VAL A 1 303 ? 7.238 1.089 -13.587 1.00 98.12 303 VAL A C 1
ATOM 2337 O O . VAL A 1 303 ? 6.376 0.750 -12.782 1.00 98.12 303 VAL A O 1
ATOM 2340 N N . ALA A 1 304 ? 8.543 0.951 -13.336 1.00 97.88 304 ALA A N 1
ATOM 2341 C CA . ALA A 1 304 ? 9.060 0.446 -12.070 1.00 97.88 304 ALA A CA 1
ATOM 2342 C C . ALA A 1 304 ? 8.676 1.339 -10.877 1.00 97.88 304 ALA A C 1
ATOM 2344 O O . ALA A 1 304 ? 8.345 0.799 -9.831 1.00 97.88 304 ALA A O 1
ATOM 2345 N N . ASP A 1 305 ? 8.661 2.669 -11.033 1.00 98.38 305 ASP A N 1
ATOM 2346 C CA . ASP A 1 305 ? 8.236 3.596 -9.972 1.00 98.38 305 ASP A CA 1
ATOM 2347 C C . ASP A 1 305 ? 6.775 3.349 -9.550 1.00 98.38 305 ASP A C 1
ATOM 2349 O O . ASP A 1 305 ? 6.486 3.256 -8.360 1.00 98.38 305 ASP A O 1
ATOM 2353 N N . TYR A 1 306 ? 5.865 3.165 -10.513 1.00 98.50 306 TYR A N 1
ATOM 2354 C CA . TYR A 1 306 ? 4.468 2.815 -10.222 1.00 98.50 306 TYR A CA 1
ATOM 2355 C C . TYR A 1 306 ? 4.329 1.445 -9.548 1.00 98.50 306 TYR A C 1
ATOM 2357 O O . TYR A 1 306 ? 3.521 1.270 -8.640 1.00 98.50 306 TYR A O 1
ATOM 2365 N N . LEU A 1 307 ? 5.102 0.451 -9.988 1.00 98.31 307 LEU A N 1
ATOM 2366 C CA . LEU A 1 307 ? 5.035 -0.879 -9.387 1.00 98.31 307 LEU A CA 1
ATOM 2367 C C . LEU A 1 307 ? 5.646 -0.919 -7.983 1.00 98.31 307 LEU A C 1
ATOM 2369 O O . LEU A 1 307 ? 5.137 -1.664 -7.153 1.00 98.31 307 LEU A O 1
ATOM 2373 N N . ASP A 1 308 ? 6.666 -0.111 -7.690 1.00 98.19 308 ASP A N 1
ATOM 2374 C CA . ASP A 1 308 ? 7.177 0.053 -6.324 1.00 98.19 308 ASP A CA 1
ATOM 2375 C C . ASP A 1 308 ? 6.098 0.655 -5.404 1.00 98.19 308 ASP A C 1
ATOM 2377 O O . ASP A 1 308 ? 5.875 0.143 -4.310 1.00 98.19 308 ASP A O 1
ATOM 2381 N N . GLU A 1 309 ? 5.336 1.651 -5.872 1.00 97.88 309 GLU A N 1
ATOM 2382 C CA . GLU A 1 309 ? 4.195 2.199 -5.120 1.00 97.88 309 GLU A CA 1
ATOM 2383 C C . GLU A 1 309 ? 3.106 1.136 -4.863 1.00 97.88 309 GLU A C 1
ATOM 2385 O O . GLU A 1 309 ? 2.556 1.044 -3.761 1.00 97.88 309 GLU A O 1
ATOM 2390 N N . ALA A 1 310 ? 2.826 0.277 -5.850 1.00 98.25 310 ALA A N 1
ATOM 2391 C CA . ALA A 1 310 ? 1.895 -0.841 -5.693 1.00 98.25 310 ALA A CA 1
ATOM 2392 C C . ALA A 1 310 ? 2.404 -1.905 -4.700 1.00 98.25 310 ALA A C 1
ATOM 2394 O O . ALA A 1 310 ? 1.614 -2.423 -3.908 1.00 98.25 310 ALA A O 1
ATOM 2395 N N . ILE A 1 311 ? 3.706 -2.215 -4.725 1.00 97.75 311 ILE A N 1
ATOM 2396 C CA . ILE A 1 311 ? 4.377 -3.134 -3.794 1.00 97.75 311 ILE A CA 1
ATOM 2397 C C . ILE A 1 311 ? 4.254 -2.612 -2.361 1.00 97.75 311 ILE A C 1
ATOM 2399 O O . ILE A 1 311 ? 3.687 -3.297 -1.509 1.00 97.75 311 ILE A O 1
ATOM 2403 N N . GLU A 1 312 ? 4.707 -1.381 -2.113 1.00 95.00 312 GLU A N 1
ATOM 2404 C CA . GLU A 1 312 ? 4.655 -0.754 -0.789 1.00 95.00 312 GLU A CA 1
ATOM 2405 C C . GLU A 1 312 ? 3.210 -0.659 -0.281 1.00 95.00 312 GLU A C 1
ATOM 2407 O O . GLU A 1 312 ? 2.919 -0.908 0.893 1.00 95.00 312 GLU A O 1
ATOM 2412 N N . GLY A 1 313 ? 2.269 -0.338 -1.172 1.00 94.94 313 GLY A N 1
ATOM 2413 C CA . GLY A 1 313 ? 0.855 -0.282 -0.837 1.00 94.94 313 GLY A CA 1
ATOM 2414 C C . GLY A 1 313 ? 0.264 -1.643 -0.458 1.00 94.94 313 GLY A C 1
ATOM 2415 O O . GLY A 1 313 ? -0.472 -1.719 0.528 1.00 94.94 313 GLY A O 1
ATOM 2416 N N . ALA A 1 314 ? 0.604 -2.713 -1.183 1.00 96.75 314 ALA A N 1
ATOM 2417 C CA . ALA A 1 314 ? 0.142 -4.069 -0.888 1.00 96.75 314 ALA A CA 1
ATOM 2418 C C . ALA A 1 314 ? 0.728 -4.614 0.427 1.00 96.75 314 ALA A C 1
ATOM 2420 O O . ALA A 1 314 ? -0.003 -5.196 1.228 1.00 96.75 314 ALA A O 1
ATOM 2421 N N . GLU A 1 315 ? 2.014 -4.370 0.694 1.00 90.56 315 GLU A N 1
ATOM 2422 C CA . GLU A 1 315 ? 2.663 -4.723 1.965 1.00 90.56 315 GLU A CA 1
ATOM 2423 C C . GLU A 1 315 ? 2.020 -3.985 3.145 1.00 90.56 315 GLU A C 1
ATOM 2425 O O . GLU A 1 315 ? 1.648 -4.590 4.157 1.00 90.56 315 GLU A O 1
ATOM 2430 N N . SER A 1 316 ? 1.818 -2.672 2.988 1.00 90.19 316 SER A N 1
ATOM 2431 C CA . SER A 1 316 ? 1.146 -1.841 3.988 1.00 90.19 316 SER A CA 1
ATOM 2432 C C . SER A 1 316 ? -0.275 -2.332 4.262 1.00 90.19 316 SER A C 1
ATOM 2434 O O . SER A 1 316 ? -0.712 -2.347 5.415 1.00 90.19 316 SER A O 1
ATOM 2436 N N . MET A 1 317 ? -0.994 -2.753 3.219 1.00 94.56 317 MET A N 1
ATOM 2437 C CA . MET A 1 317 ? -2.346 -3.276 3.352 1.00 94.56 317 MET A CA 1
ATOM 2438 C C . MET A 1 317 ? -2.370 -4.600 4.112 1.00 94.56 317 MET A C 1
ATOM 2440 O O . MET A 1 317 ? -3.081 -4.693 5.109 1.00 94.56 317 MET A O 1
ATOM 2444 N N . ALA A 1 318 ? -1.551 -5.579 3.719 1.00 90.44 318 ALA A N 1
ATOM 2445 C CA . ALA A 1 318 ? -1.462 -6.865 4.410 1.00 90.44 318 ALA A CA 1
ATOM 2446 C C . ALA A 1 318 ? -1.131 -6.681 5.905 1.00 90.44 318 ALA A C 1
ATOM 2448 O O . ALA A 1 318 ? -1.772 -7.278 6.770 1.00 90.44 318 ALA A O 1
ATOM 2449 N N . SER A 1 319 ? -0.200 -5.775 6.229 1.00 84.12 319 SER A N 1
ATOM 2450 C CA . SER A 1 319 ? 0.121 -5.425 7.619 1.00 84.12 319 SER A CA 1
ATOM 2451 C C . SER A 1 319 ? -1.078 -4.824 8.361 1.00 84.12 319 SER A C 1
ATOM 2453 O O . SER A 1 319 ? -1.410 -5.254 9.467 1.00 84.12 319 SER A O 1
ATOM 2455 N N . LYS A 1 320 ? -1.774 -3.850 7.763 1.00 85.44 320 LYS A N 1
ATOM 2456 C CA . LYS A 1 320 ? -2.967 -3.232 8.366 1.00 85.44 320 LYS A CA 1
ATOM 2457 C C . LYS A 1 320 ? -4.098 -4.249 8.547 1.00 85.44 320 LYS A C 1
ATOM 2459 O O . LYS A 1 320 ? -4.842 -4.179 9.527 1.00 85.44 320 LYS A O 1
ATOM 2464 N N . GLU A 1 321 ? -4.235 -5.207 7.642 1.00 90.56 321 GLU A N 1
ATOM 2465 C CA . GLU A 1 321 ? -5.231 -6.261 7.765 1.00 90.56 321 GLU A CA 1
ATOM 2466 C C . GLU A 1 321 ? -4.948 -7.201 8.937 1.00 90.56 321 GLU A C 1
ATOM 2468 O O . GLU A 1 321 ? -5.831 -7.408 9.771 1.00 90.56 321 GLU A O 1
ATOM 2473 N N . GLU A 1 322 ? -3.718 -7.703 9.051 1.00 83.38 322 GLU A N 1
ATOM 2474 C CA . GLU A 1 322 ? -3.324 -8.608 10.137 1.00 83.38 322 GLU A CA 1
ATOM 2475 C C . GLU A 1 322 ? -3.331 -7.936 11.507 1.00 83.38 322 GLU A C 1
ATOM 2477 O O . GLU A 1 322 ? -3.755 -8.531 12.500 1.00 83.38 322 GLU A O 1
ATOM 2482 N N . ASN A 1 323 ? -2.880 -6.685 11.565 1.00 78.94 323 ASN A N 1
ATOM 2483 C CA . ASN A 1 323 ? -2.650 -5.998 12.830 1.00 78.94 323 ASN A CA 1
ATOM 2484 C C . ASN A 1 323 ? -3.859 -5.188 13.311 1.00 78.94 323 ASN A C 1
ATOM 2486 O O . ASN A 1 323 ? -3.955 -4.891 14.502 1.00 78.94 323 ASN A O 1
ATOM 2490 N N . VAL A 1 324 ? -4.786 -4.829 12.415 1.00 80.38 324 VAL A N 1
ATOM 2491 C CA . VAL A 1 324 ? -5.925 -3.957 12.742 1.00 80.38 324 VAL A CA 1
ATOM 2492 C C . VAL A 1 324 ? -7.251 -4.584 12.327 1.00 80.38 324 VAL A C 1
ATOM 2494 O O . VAL A 1 324 ? -8.106 -4.825 13.180 1.00 80.38 324 VAL A O 1
ATOM 2497 N N . LEU A 1 325 ? -7.440 -4.875 11.036 1.00 86.81 325 LEU A N 1
ATOM 2498 C CA . LEU A 1 325 ? -8.747 -5.291 10.511 1.00 86.81 325 LEU A CA 1
ATOM 2499 C C . LEU A 1 325 ? -9.221 -6.619 11.102 1.00 86.81 325 LEU A C 1
ATOM 2501 O O . LEU A 1 325 ? -10.363 -6.726 11.555 1.00 86.81 325 LEU A O 1
ATOM 2505 N N . ILE A 1 326 ? -8.356 -7.631 11.083 1.00 87.12 326 ILE A N 1
ATOM 2506 C CA . ILE A 1 326 ? -8.665 -8.978 11.558 1.00 87.12 326 ILE A CA 1
ATOM 2507 C C . ILE A 1 326 ? -8.920 -8.974 13.073 1.00 87.12 326 ILE A C 1
ATOM 2509 O O . ILE A 1 326 ? -9.980 -9.461 13.469 1.00 87.12 326 ILE A O 1
ATOM 2513 N N . PRO A 1 327 ? -8.052 -8.394 13.930 1.00 79.94 327 PRO A N 1
ATOM 2514 C CA . PRO A 1 327 ? -8.314 -8.302 15.366 1.00 79.94 327 PRO A CA 1
ATOM 2515 C C . PRO A 1 327 ? -9.641 -7.616 15.700 1.00 79.94 327 PRO A C 1
ATOM 2517 O O . PRO A 1 327 ? -10.425 -8.154 16.480 1.00 79.94 327 PRO A O 1
ATOM 2520 N N . LEU A 1 328 ? -9.944 -6.481 15.058 1.00 81.75 328 LEU A N 1
ATOM 2521 C CA . LEU A 1 328 ? -11.225 -5.789 15.245 1.00 81.75 328 LEU A CA 1
ATOM 2522 C C . LEU A 1 328 ? -12.408 -6.650 14.797 1.00 81.75 328 LEU A C 1
ATOM 2524 O O . LEU A 1 328 ? -13.442 -6.708 15.461 1.00 81.75 328 LEU A O 1
ATOM 2528 N N . SER A 1 329 ? -12.254 -7.356 13.680 1.00 86.56 329 SER A N 1
ATOM 2529 C CA . SER A 1 329 ? -13.285 -8.264 13.186 1.00 86.56 329 SER A CA 1
ATOM 2530 C C . SER A 1 329 ? -13.555 -9.393 14.170 1.00 86.56 329 SER A C 1
ATOM 2532 O O . SER A 1 329 ? -14.710 -9.711 14.413 1.00 86.56 329 SER A O 1
ATOM 2534 N N . LEU A 1 330 ? -12.525 -9.966 14.782 1.00 82.75 330 LEU A N 1
ATOM 2535 C CA . LEU A 1 330 ? -12.677 -11.034 15.769 1.00 82.75 330 LEU A CA 1
ATOM 2536 C C . LEU A 1 330 ? -13.312 -10.557 17.077 1.00 82.75 330 LEU A C 1
ATOM 2538 O O . LEU A 1 330 ? -14.081 -11.294 17.689 1.00 82.75 330 LEU A O 1
ATOM 2542 N N . GLU A 1 331 ? -13.024 -9.327 17.498 1.00 79.88 331 GLU A N 1
ATOM 2543 C CA . GLU A 1 331 ? -13.605 -8.755 18.714 1.00 79.88 331 GLU A CA 1
ATOM 2544 C C . GLU A 1 331 ? -15.110 -8.481 18.567 1.00 79.88 331 GLU A C 1
ATOM 2546 O O . GLU A 1 331 ? -15.886 -8.709 19.500 1.00 79.88 331 GLU A O 1
ATOM 2551 N N . HIS A 1 332 ? -15.536 -8.020 17.388 1.00 79.62 332 HIS A N 1
ATOM 2552 C CA . HIS A 1 332 ? -16.892 -7.510 17.183 1.00 79.62 332 HIS A CA 1
ATOM 2553 C C . HIS A 1 332 ? -17.801 -8.439 16.373 1.00 79.62 332 HIS A C 1
ATOM 2555 O O . HIS A 1 332 ? -19.013 -8.464 16.599 1.00 79.62 332 HIS A O 1
ATOM 2561 N N . LEU A 1 333 ? -17.243 -9.229 15.455 1.00 82.38 333 LEU A N 1
ATOM 2562 C CA . LEU A 1 333 ? -17.990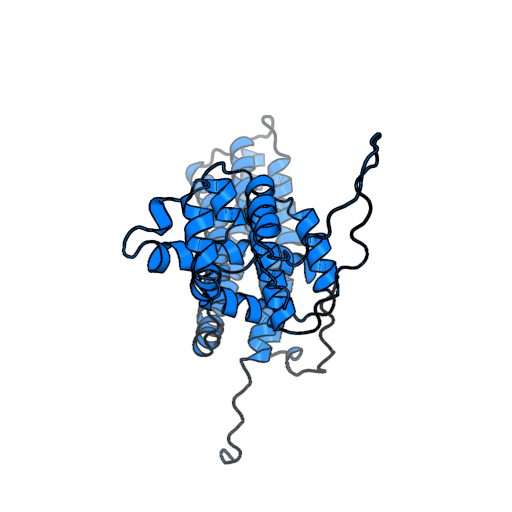 -10.134 14.585 1.00 82.38 333 LEU A CA 1
ATOM 2563 C C . LEU A 1 333 ? -17.950 -11.549 15.155 1.00 82.38 333 LEU A C 1
ATOM 2565 O O . LEU A 1 333 ? -17.269 -12.441 14.655 1.00 82.38 333 LEU A O 1
ATOM 2569 N N . ASN A 1 334 ? -18.740 -11.775 16.200 1.00 67.19 334 ASN A N 1
ATOM 2570 C CA . ASN A 1 334 ? -18.998 -13.134 16.647 1.00 67.19 334 ASN A CA 1
ATOM 2571 C C . ASN A 1 334 ? -19.980 -13.825 15.699 1.00 67.19 334 ASN A C 1
ATOM 2573 O O . ASN A 1 334 ? -20.947 -13.226 15.214 1.00 67.19 334 ASN A O 1
ATOM 2577 N N . CYS A 1 335 ? -19.778 -15.127 15.490 1.00 53.91 335 CYS A N 1
ATOM 2578 C CA . CYS A 1 335 ? -20.866 -15.976 15.040 1.00 53.91 335 CYS A CA 1
ATOM 2579 C C . CYS A 1 335 ? -22.034 -15.755 16.009 1.00 53.91 335 CYS A C 1
ATOM 2581 O O . CYS A 1 335 ? -21.864 -15.860 17.224 1.00 53.91 335 CYS A O 1
ATOM 2583 N N . TYR A 1 336 ? -23.188 -15.354 15.462 1.00 39.91 336 TYR A N 1
ATOM 2584 C CA . TYR A 1 336 ? -24.442 -15.188 16.199 1.00 39.91 336 TYR A CA 1
ATOM 2585 C C . TYR A 1 336 ? -24.532 -16.281 17.273 1.00 39.91 336 TYR A C 1
ATOM 2587 O O . TYR A 1 336 ? -24.218 -17.432 16.936 1.00 39.91 336 TYR A O 1
ATOM 2595 N N . PRO A 1 337 ? -24.957 -15.997 18.523 1.00 39.78 337 PRO A N 1
ATOM 2596 C CA . PRO A 1 337 ? -25.355 -17.090 19.388 1.00 39.78 337 PRO A CA 1
ATOM 2597 C C . PRO A 1 337 ? -26.378 -17.874 18.576 1.00 39.78 337 PRO A C 1
ATOM 2599 O O . PRO A 1 337 ? -27.401 -17.325 18.161 1.00 39.78 337 PRO A O 1
ATOM 2602 N N . VAL A 1 338 ? -26.031 -19.118 18.241 1.00 40.09 338 VAL A N 1
ATOM 2603 C CA . VAL A 1 338 ? -26.997 -20.080 17.740 1.00 40.09 338 VAL A CA 1
ATOM 2604 C C . VAL A 1 338 ? -28.094 -20.014 18.777 1.00 40.09 338 VAL A C 1
ATOM 2606 O O . VAL A 1 338 ? -27.847 -20.344 19.938 1.00 40.09 338 VAL A O 1
ATOM 2609 N N . ASP A 1 339 ? -29.231 -19.448 18.387 1.00 33.41 339 ASP A N 1
ATOM 2610 C CA . ASP A 1 339 ? -30.405 -19.395 19.231 1.00 33.41 339 ASP A CA 1
ATOM 2611 C C . ASP A 1 339 ? -30.569 -20.813 19.797 1.00 33.41 339 ASP A C 1
ATOM 2613 O O . ASP A 1 339 ? -30.647 -21.760 19.003 1.00 33.41 339 ASP A O 1
ATOM 2617 N N . PRO A 1 340 ? -30.483 -21.019 21.124 1.00 45.34 340 PRO A N 1
ATOM 2618 C CA . PRO A 1 340 ? -30.569 -22.358 21.693 1.00 45.34 340 PRO A CA 1
ATOM 2619 C C . PRO A 1 340 ? -31.910 -23.033 21.366 1.00 45.34 340 PRO A C 1
ATOM 2621 O O . PRO A 1 340 ? -32.003 -24.252 21.489 1.00 45.34 340 PRO A O 1
ATOM 2624 N N . ASP A 1 341 ? -32.897 -22.271 20.880 1.00 37.56 341 ASP A N 1
ATOM 2625 C CA . ASP A 1 341 ? -34.184 -22.759 20.383 1.00 37.56 341 ASP A CA 1
ATOM 2626 C C . ASP A 1 341 ? -34.186 -23.113 18.878 1.00 37.56 341 ASP A C 1
ATOM 2628 O O . ASP A 1 341 ? -35.198 -23.572 18.343 1.00 37.56 341 ASP A O 1
ATOM 2632 N N . CYS A 1 342 ? -33.062 -22.963 18.168 1.00 37.44 342 CYS A N 1
ATOM 2633 C CA . CYS A 1 342 ? -32.897 -23.404 16.782 1.00 37.44 342 CYS A CA 1
ATOM 2634 C C . CYS A 1 342 ? -32.220 -24.785 16.703 1.00 37.44 342 CYS A C 1
ATOM 2636 O O . CYS A 1 342 ? -31.166 -24.945 16.083 1.00 37.44 342 CYS A O 1
ATOM 2638 N N . ARG A 1 343 ? -32.831 -25.793 17.338 1.00 33.69 343 ARG A N 1
ATOM 2639 C CA . ARG A 1 343 ? -32.741 -27.214 16.959 1.00 33.69 343 ARG A CA 1
ATOM 2640 C C . ARG A 1 343 ? -33.855 -28.048 17.571 1.00 33.69 343 ARG A C 1
ATOM 2642 O O . ARG A 1 343 ? -34.073 -27.935 18.795 1.00 33.69 343 ARG A O 1
#

Radius of gyration: 28.71 Å; chains: 1; bounding box: 62×74×81 Å

InterPro domains:
  IPR007380 Domain of unknown function DUF438 [PF04282] (111-174)
  IPR012312 Hemerythrin-like [PF01814] (189-328)
  IPR015077 Domain of unknown function DUF1858 [PF08984] (6-62)
  IPR038062 ScdA-like, N-terminal domain superfamily [G3DSA:1.10.3910.10] (1-77)
  IPR038062 ScdA-like, N-terminal domain superfamily [SSF140683] (2-72)

Foldseek 3Di:
DQAEDEQVAFQLVRCVVPVVLLVLVCVQQPVVCPDPCCCVPVRRVDTPVNVCVVRVGDPVVSVVVCVVVRHHYPPDDDDPDDDDDDDDDDDDPDDDDQDDDLVSLLVLLVVLLVCVVVPHDLVVSLVVCLVNCVPPALVSVLVSLLVVVVVVDDLVSSVSCLVSVLVSVVPDPPPPPPVDPLCPPPRPNVVLLVVLVVLLCLLPVQLVVLLVVLLVFDQPDDLVSQVVSLVSNVVSLVVCVSVLVSVVCCLPPPQVQCVVVVSNSLNVSLVVLSVLLVVLSVVLVVLSVVCVSPGHSVSSNVSSVSSVSNSVSSNSNSSCCVRPRSVSCVVRVDDPPPPPPND